Protein AF-A0A803PQP4-F1 (afdb_monomer_lite)

pLDDT: mean 77.27, std 22.25, range [32.59, 98.5]

Secondary structure (DSSP, 8-state):
---------------------------------------SSHHHHHHHHHHHHHHHHHHHHHHHHHHHHHHHHHHHHHHHHHHHHHHHHHHHHHHHHHHHHHHHHHHHHHHHHHHHHHHHHHHHHHHHHHHHHHHHHHHHHHHHHHHHHHHHHHHHHHHHHH----------------TT-GGGHHHHHHHHHHHHHHHHHHHHHHHHHHHHHHHHHHHHHHHHHHHHHHHHHHHHHHHHHHHHHHHHHHHH--S-HHHHHHHHHHHHHHHHHHTT--------------------------SSSHHHHHHHHHHHHHHHHHHHHHHHHHHHHHHHHHHT--

Sequence (342 aa):
MENSTKTLPEAQEDNDDHDHDSPTSTEISTNLLHAEPEYLHLPKLLAMEESLNLLQHERNEAVTRYSDSIKFIAELSSERDSLQNRIREVEAVTREKEADFAIRMDEEVSERKRLGKEIEVYRERIEDMEMKREQSNEILFKCFESLRSVNVSLERIINNVDGEKTDDKDVKFSKCIKESDFMCLELELNEELLAVTRLTLEAEEKVNEFKELRNKEKRELENSVVSLTEENRDTNSLLRAALLEKEAVEKRLKVNSEQKRVALLQIAERGLQRVGFGFMMGSGNVEQSLESFSGTKSDSSECEEEVVSLASTVERIMKNLRLEITKLRRSLEESRYTLSRM

InterPro domains:
  IPR040300 Uncharacterized protein At3g49055-like [PTHR34937] (48-341)

Structure (mmCIF, N/CA/C/O backbone):
data_AF-A0A803PQP4-F1
#
_entry.id   AF-A0A803PQP4-F1
#
loop_
_atom_site.group_PDB
_atom_site.id
_atom_site.type_symbol
_atom_site.label_atom_id
_atom_site.label_alt_id
_atom_site.label_comp_id
_atom_site.label_asym_id
_atom_site.label_entity_id
_atom_site.label_seq_id
_atom_site.pdbx_PDB_ins_code
_atom_site.Cartn_x
_atom_site.Cartn_y
_atom_site.Cartn_z
_atom_site.occupancy
_atom_site.B_iso_or_equiv
_atom_site.auth_seq_id
_atom_site.auth_comp_id
_atom_site.auth_asym_id
_atom_site.auth_atom_id
_atom_site.pdbx_PDB_model_num
ATOM 1 N N . MET A 1 1 ? 8.561 12.426 -78.274 1.00 39.91 1 MET A N 1
ATOM 2 C CA . MET A 1 1 ? 8.038 13.700 -78.805 1.00 39.91 1 MET A CA 1
ATOM 3 C C . MET A 1 1 ? 9.220 14.646 -78.937 1.00 39.91 1 MET A C 1
ATOM 5 O O . MET A 1 1 ? 9.957 14.750 -77.972 1.00 39.91 1 MET A O 1
ATOM 9 N N . GLU A 1 2 ? 9.385 15.206 -80.144 1.00 40.50 2 GLU A N 1
ATOM 10 C CA . GLU A 1 2 ? 10.211 16.372 -80.554 1.00 40.50 2 GLU A CA 1
ATOM 11 C C . GLU A 1 2 ? 11.737 16.290 -80.309 1.00 40.50 2 GLU A C 1
ATOM 13 O O . GLU A 1 2 ? 12.194 16.342 -79.177 1.00 40.50 2 GLU A O 1
ATOM 18 N N . ASN A 1 3 ? 12.595 15.962 -81.290 1.00 37.41 3 ASN A N 1
ATOM 19 C CA . ASN A 1 3 ? 13.042 16.653 -82.528 1.00 37.41 3 ASN A CA 1
ATOM 20 C C . ASN A 1 3 ? 13.701 18.037 -82.353 1.00 37.41 3 ASN A C 1
ATOM 22 O O . ASN A 1 3 ? 13.017 19.006 -82.042 1.00 37.41 3 ASN A O 1
ATOM 26 N N . SER A 1 4 ? 14.993 18.131 -82.722 1.00 44.25 4 SER A N 1
ATOM 27 C CA . SER A 1 4 ? 15.586 19.111 -83.675 1.00 44.25 4 SER A CA 1
ATOM 28 C C . SER A 1 4 ? 17.114 18.876 -83.788 1.00 44.25 4 SER A C 1
ATOM 30 O O . SER A 1 4 ? 17.826 19.092 -82.817 1.00 44.25 4 SER A O 1
ATOM 32 N N . THR A 1 5 ? 17.663 18.180 -84.797 1.00 46.41 5 THR A N 1
ATOM 33 C CA . THR A 1 5 ? 18.113 18.600 -86.158 1.00 46.41 5 THR A CA 1
ATOM 34 C C . THR A 1 5 ? 19.119 19.756 -86.262 1.00 46.41 5 THR A C 1
ATOM 36 O O . THR A 1 5 ? 18.722 20.910 -86.112 1.00 46.41 5 THR A O 1
ATOM 39 N N . LYS A 1 6 ? 20.360 19.444 -86.692 1.00 42.88 6 LYS A N 1
ATOM 40 C CA . LYS A 1 6 ? 21.111 20.069 -87.819 1.00 42.88 6 LYS A CA 1
ATOM 41 C C . LYS A 1 6 ? 22.531 19.463 -87.922 1.00 42.88 6 LYS A C 1
ATOM 43 O O . LYS A 1 6 ? 23.126 19.274 -86.873 1.00 42.88 6 LYS A O 1
ATOM 48 N N . THR A 1 7 ? 23.230 19.222 -89.035 1.00 36.78 7 THR A N 1
ATOM 49 C CA . THR A 1 7 ? 23.012 18.977 -90.480 1.00 36.78 7 THR A CA 1
ATOM 50 C C . THR A 1 7 ? 24.419 18.640 -91.039 1.00 36.78 7 THR A C 1
ATOM 52 O O . THR A 1 7 ? 25.392 19.259 -90.616 1.00 36.78 7 THR A O 1
ATOM 55 N N . LEU A 1 8 ? 24.511 17.646 -91.931 1.00 44.84 8 LEU A N 1
ATOM 56 C CA . LEU A 1 8 ? 25.683 17.173 -92.713 1.00 44.84 8 LEU A CA 1
ATOM 57 C C . LEU A 1 8 ? 25.894 18.052 -93.982 1.00 44.84 8 LEU A C 1
ATOM 59 O O . LEU A 1 8 ? 25.014 18.871 -94.255 1.00 44.84 8 LEU A O 1
ATOM 63 N N . PRO A 1 9 ? 27.013 17.960 -94.742 1.00 53.94 9 PRO A N 1
ATOM 64 C CA . PRO A 1 9 ? 27.166 16.932 -95.804 1.00 53.94 9 PRO A CA 1
ATOM 65 C C . PRO A 1 9 ? 28.611 16.383 -95.901 1.00 53.94 9 PRO A C 1
ATOM 67 O O . PRO A 1 9 ? 29.559 17.045 -95.494 1.00 53.94 9 PRO A O 1
ATOM 70 N N . GLU A 1 10 ? 28.881 15.109 -96.183 1.00 35.34 10 GLU A N 1
ATOM 71 C CA . GLU A 1 10 ? 28.575 14.226 -97.323 1.00 35.34 10 GLU A CA 1
ATOM 72 C C . GLU A 1 10 ? 29.410 14.538 -98.573 1.00 35.34 10 GLU A C 1
ATOM 74 O O . GLU A 1 10 ? 29.510 15.675 -99.028 1.00 35.34 10 GLU A O 1
ATOM 79 N N . ALA A 1 1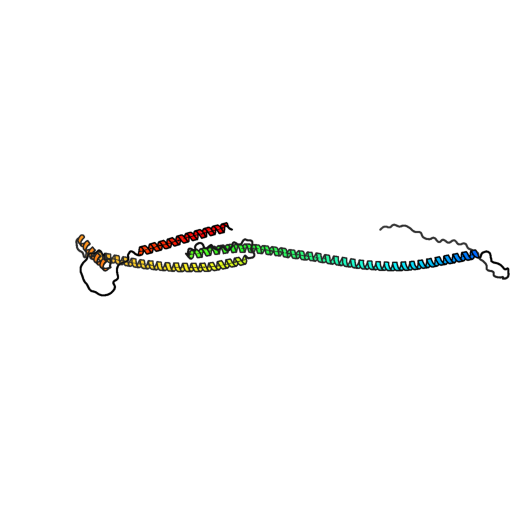1 ? 30.079 13.481 -99.032 1.00 39.97 11 ALA A N 1
ATOM 80 C CA . ALA A 1 11 ? 31.022 13.426 -100.130 1.00 39.97 11 ALA A CA 1
ATOM 81 C C . ALA A 1 11 ? 30.317 13.508 -101.490 1.00 39.97 11 ALA A C 1
ATOM 83 O O . ALA A 1 11 ? 29.191 13.040 -101.637 1.00 39.97 11 ALA A O 1
ATOM 84 N N . GLN A 1 12 ? 31.030 14.017 -102.494 1.00 37.28 12 GLN A N 1
ATOM 85 C CA . GLN A 1 12 ? 30.744 13.752 -103.901 1.00 37.28 12 GLN A CA 1
ATOM 86 C C . GLN A 1 12 ? 32.046 13.350 -104.595 1.00 37.28 12 GLN A C 1
ATOM 88 O O . GLN A 1 12 ? 32.952 14.163 -104.775 1.00 37.28 12 GLN A O 1
ATOM 93 N N . GLU A 1 13 ? 32.118 12.064 -104.930 1.00 37.50 13 GLU A N 1
ATOM 94 C CA . GLU A 1 13 ? 32.770 11.580 -106.140 1.00 37.50 13 GLU A CA 1
ATOM 95 C C . GLU A 1 13 ? 31.879 11.977 -107.322 1.00 37.50 13 GLU A C 1
ATOM 97 O O . GLU A 1 13 ? 30.669 11.774 -107.258 1.00 37.50 13 GLU A O 1
ATOM 102 N N . ASP A 1 14 ? 32.465 12.516 -108.385 1.00 39.50 14 ASP A N 1
ATOM 103 C CA . ASP A 1 14 ? 31.928 12.340 -109.730 1.00 39.50 14 ASP A CA 1
ATOM 104 C C . ASP A 1 14 ? 33.093 12.264 -110.717 1.00 39.50 14 ASP A C 1
ATOM 106 O O . ASP A 1 14 ? 34.031 13.066 -110.692 1.00 39.50 14 ASP A O 1
ATOM 110 N N . ASN A 1 15 ? 33.017 11.209 -111.520 1.00 35.00 15 ASN A N 1
ATOM 111 C CA . ASN A 1 15 ? 33.904 10.853 -112.610 1.00 35.00 15 ASN A CA 1
ATOM 112 C C . ASN A 1 15 ? 33.741 11.838 -113.771 1.00 35.00 15 ASN A C 1
ATOM 114 O O . ASN A 1 15 ? 32.624 12.264 -114.055 1.00 35.00 15 ASN A O 1
ATOM 118 N N . ASP A 1 16 ? 34.819 12.082 -114.512 1.00 41.44 16 ASP A N 1
ATOM 119 C CA . ASP A 1 16 ? 34.685 12.283 -115.952 1.00 41.44 16 ASP A CA 1
ATOM 120 C C . ASP A 1 16 ? 35.901 11.688 -116.674 1.00 41.44 16 ASP A C 1
ATOM 122 O O . ASP A 1 16 ? 37.058 12.025 -116.402 1.00 41.44 16 ASP A O 1
ATOM 126 N N . ASP A 1 17 ? 35.585 10.739 -117.550 1.00 38.41 17 ASP A N 1
ATOM 127 C CA . ASP A 1 17 ? 36.466 10.021 -118.461 1.00 38.41 17 ASP A CA 1
ATOM 128 C C . ASP A 1 17 ? 36.920 10.935 -119.607 1.00 38.41 17 ASP A C 1
ATOM 130 O O . ASP A 1 17 ? 36.103 11.600 -120.239 1.00 38.41 17 ASP A O 1
ATOM 134 N N . HIS A 1 18 ? 38.206 10.877 -119.965 1.00 44.41 18 HIS A N 1
ATOM 135 C CA . HIS A 1 18 ? 38.629 10.957 -121.368 1.00 44.41 18 HIS A CA 1
ATOM 136 C C . HIS A 1 18 ? 40.020 10.331 -121.559 1.00 44.41 18 HIS A C 1
ATOM 138 O O . HIS A 1 18 ? 41.061 10.961 -121.399 1.00 44.41 18 HIS A O 1
ATOM 144 N N . ASP A 1 19 ? 39.988 9.025 -121.809 1.00 36.84 19 ASP A N 1
ATOM 145 C CA . ASP A 1 19 ? 40.545 8.320 -122.966 1.00 36.84 19 ASP A CA 1
ATOM 146 C C . ASP A 1 19 ? 41.758 8.865 -123.758 1.00 36.84 19 ASP A C 1
ATOM 148 O O . ASP A 1 19 ? 41.788 9.991 -124.250 1.00 36.84 19 ASP A O 1
ATOM 152 N N . HIS A 1 20 ? 42.633 7.887 -124.042 1.00 37.81 20 HIS A N 1
ATOM 153 C CA . HIS A 1 20 ? 43.508 7.716 -125.212 1.00 37.81 20 HIS A CA 1
ATOM 154 C C . HIS A 1 20 ? 44.778 8.583 -125.328 1.00 37.81 20 HIS A C 1
ATOM 156 O O . HIS A 1 20 ? 44.773 9.694 -125.838 1.00 37.81 20 HIS A O 1
ATOM 162 N N . ASP A 1 21 ? 45.935 8.027 -124.945 1.00 35.41 21 ASP A N 1
ATOM 163 C CA . ASP A 1 21 ? 46.750 7.215 -125.871 1.00 35.41 21 ASP A CA 1
ATOM 164 C C . ASP A 1 21 ? 48.123 6.860 -125.263 1.00 35.41 21 ASP A C 1
ATOM 166 O O . ASP A 1 21 ? 48.953 7.710 -124.947 1.00 35.41 21 ASP A O 1
ATOM 170 N N . SER A 1 22 ? 48.387 5.559 -125.144 1.00 41.94 22 SER A N 1
ATOM 171 C CA . SER A 1 22 ? 49.736 4.985 -125.243 1.00 41.94 22 SER A CA 1
ATOM 172 C C . SER A 1 22 ? 49.814 4.335 -126.622 1.00 41.94 22 SER A C 1
ATOM 174 O O . SER A 1 22 ? 48.841 3.695 -127.024 1.00 41.94 22 SER A O 1
ATOM 176 N N . PRO A 1 23 ? 50.932 4.448 -127.355 1.00 46.94 23 PRO A N 1
ATOM 177 C CA . PRO A 1 23 ? 51.996 3.448 -127.207 1.00 46.94 23 PRO A CA 1
ATOM 178 C C . PRO A 1 23 ? 53.388 4.092 -127.475 1.00 46.94 23 PRO A C 1
ATOM 180 O O . PRO A 1 23 ? 53.491 5.261 -127.808 1.00 46.94 23 PRO A O 1
ATOM 183 N N . THR A 1 24 ? 54.561 3.481 -127.354 1.00 33.84 24 THR A N 1
ATOM 184 C CA . THR A 1 24 ? 54.979 2.087 -127.452 1.00 33.84 24 THR A CA 1
ATOM 185 C C . THR A 1 24 ? 56.419 2.039 -126.943 1.00 33.84 24 THR A C 1
ATOM 187 O O . THR A 1 24 ? 57.213 2.934 -127.234 1.00 33.84 24 THR A O 1
ATOM 190 N N . SER A 1 25 ? 56.779 0.965 -126.253 1.00 37.34 25 SER A N 1
ATOM 191 C CA . SER A 1 25 ? 58.168 0.568 -126.047 1.00 37.34 25 SER A CA 1
ATOM 192 C C . SER A 1 25 ? 58.847 0.267 -127.385 1.00 37.34 25 SER A C 1
ATOM 194 O O . SER A 1 25 ? 58.285 -0.432 -128.228 1.00 37.34 25 SER A O 1
ATOM 196 N N . THR A 1 26 ? 60.088 0.711 -127.568 1.00 37.81 26 THR A N 1
ATOM 197 C CA . THR A 1 26 ? 61.041 0.027 -128.451 1.00 37.81 26 THR A CA 1
ATOM 198 C C . THR A 1 26 ? 62.441 0.187 -127.872 1.00 37.81 26 THR A C 1
ATOM 200 O O . THR A 1 26 ? 62.924 1.294 -127.653 1.00 37.81 26 THR A O 1
ATOM 203 N N . GLU A 1 27 ? 63.040 -0.954 -127.551 1.00 39.19 27 GLU A N 1
ATOM 204 C CA . GLU A 1 27 ? 64.418 -1.105 -127.105 1.00 39.19 27 GLU A CA 1
ATOM 205 C C . GLU A 1 27 ? 65.424 -0.855 -128.245 1.00 39.19 27 GLU A C 1
ATOM 207 O O . GLU A 1 27 ? 65.071 -0.828 -129.423 1.00 39.19 27 GLU A O 1
ATOM 212 N N . ILE A 1 28 ? 66.703 -0.855 -127.844 1.00 36.31 28 ILE A N 1
ATOM 213 C CA . ILE A 1 28 ? 67.933 -1.014 -128.639 1.00 36.31 28 ILE A CA 1
ATOM 214 C C . ILE A 1 28 ? 68.509 0.310 -129.182 1.00 36.31 28 ILE A C 1
ATOM 216 O O . ILE A 1 28 ? 68.125 0.801 -130.233 1.00 36.31 28 ILE A O 1
ATOM 220 N N . SER A 1 29 ? 69.561 0.847 -128.556 1.00 35.06 29 SER A N 1
ATOM 221 C CA . SER A 1 29 ? 70.926 0.355 -128.792 1.00 35.06 29 SER A CA 1
ATOM 222 C C . SER A 1 29 ? 71.975 1.140 -127.999 1.00 35.06 29 SER A C 1
ATOM 224 O O . SER A 1 29 ? 71.872 2.339 -127.766 1.00 35.06 29 SER A O 1
ATOM 226 N N . THR A 1 30 ? 72.997 0.401 -127.599 1.00 42.41 30 THR A N 1
ATOM 227 C CA . THR A 1 30 ? 74.178 0.763 -126.814 1.00 42.41 30 THR A CA 1
ATOM 228 C C . THR A 1 30 ? 75.206 1.616 -127.569 1.00 42.41 30 THR A C 1
ATOM 230 O O . THR A 1 30 ? 75.308 1.483 -128.788 1.00 42.41 30 THR A O 1
ATOM 233 N N . ASN A 1 31 ? 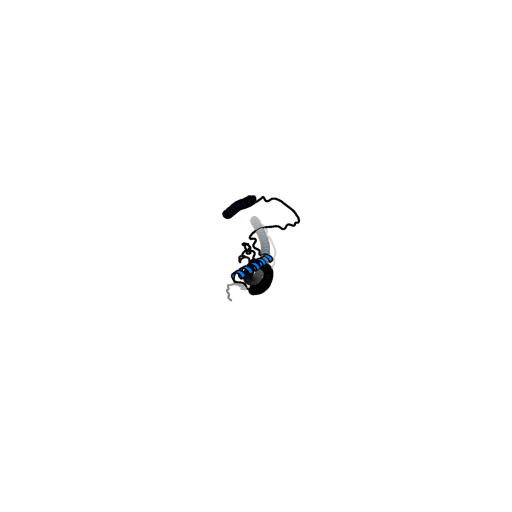76.080 2.277 -126.783 1.00 39.12 31 ASN A N 1
ATOM 234 C CA . ASN A 1 31 ? 77.451 2.764 -127.080 1.00 39.12 31 ASN A CA 1
ATOM 235 C C . ASN A 1 31 ? 77.548 4.237 -127.556 1.00 39.12 31 ASN A C 1
ATOM 237 O O . ASN A 1 31 ? 76.837 4.620 -128.469 1.00 39.12 31 ASN A O 1
ATOM 241 N N . LEU A 1 32 ? 78.429 5.130 -127.069 1.00 42.03 32 LEU A N 1
ATOM 242 C CA . LEU A 1 32 ? 79.599 5.040 -126.180 1.00 42.03 32 LEU A CA 1
ATOM 243 C C . LEU A 1 32 ? 80.224 6.464 -126.005 1.00 42.03 32 LEU A C 1
ATOM 245 O O . LEU A 1 32 ? 80.334 7.187 -126.987 1.00 42.03 32 LEU A O 1
ATOM 249 N N . LEU A 1 33 ? 80.690 6.784 -124.782 1.00 43.09 33 LEU A N 1
ATOM 250 C CA . LEU A 1 33 ? 81.772 7.721 -124.356 1.00 43.09 33 LEU A CA 1
ATOM 251 C C . LEU A 1 33 ? 81.690 9.266 -124.508 1.00 43.09 33 LEU A C 1
ATOM 253 O O . LEU A 1 33 ? 81.802 9.805 -125.602 1.00 43.09 33 LEU A O 1
ATOM 257 N N . HIS A 1 34 ? 81.723 9.954 -123.349 1.00 44.03 34 HIS A N 1
ATOM 258 C CA . HIS A 1 34 ? 82.760 10.925 -122.892 1.00 44.03 34 HIS A CA 1
ATOM 259 C C . HIS A 1 34 ? 82.392 11.410 -121.455 1.00 44.03 34 HIS A C 1
ATOM 261 O O . HIS A 1 34 ? 81.344 12.017 -121.285 1.00 44.03 34 HIS A O 1
ATOM 267 N N . ALA A 1 35 ? 83.019 10.955 -120.354 1.00 41.62 35 ALA A N 1
ATOM 268 C CA . ALA A 1 35 ? 84.250 11.466 -119.699 1.00 41.62 35 ALA A CA 1
ATOM 269 C C . ALA A 1 35 ? 84.243 13.004 -119.471 1.00 41.62 35 ALA A C 1
ATOM 271 O O . ALA A 1 35 ? 84.530 13.734 -120.411 1.00 41.62 35 ALA A O 1
ATOM 272 N N . GLU A 1 36 ? 83.718 13.512 -118.338 1.00 46.03 36 GLU A N 1
ATOM 273 C CA . GLU A 1 36 ? 84.398 13.923 -117.062 1.00 46.03 36 GLU A CA 1
ATOM 274 C C . GLU A 1 36 ? 84.635 15.463 -116.980 1.00 46.03 36 GLU A C 1
ATOM 276 O O . GLU A 1 36 ? 84.737 16.083 -118.038 1.00 46.03 36 GLU A O 1
ATOM 281 N N . PRO A 1 37 ? 84.804 16.118 -115.800 1.00 54.38 37 PRO A N 1
ATOM 282 C CA . PRO A 1 37 ? 84.578 15.665 -114.423 1.00 54.38 37 PRO A CA 1
ATOM 283 C C . PRO A 1 37 ? 83.764 16.636 -113.521 1.00 54.38 37 PRO A C 1
ATOM 285 O O . PRO A 1 37 ? 83.459 17.782 -113.852 1.00 54.38 37 PRO A O 1
ATOM 288 N N . GLU A 1 38 ? 83.452 16.105 -112.337 1.00 54.06 38 GLU A N 1
ATOM 289 C CA . GLU A 1 38 ? 83.075 16.738 -111.066 1.00 54.06 38 GLU A CA 1
ATOM 290 C C . GLU A 1 38 ? 84.010 17.912 -110.662 1.00 54.06 38 GLU A C 1
ATOM 292 O O . GLU A 1 38 ? 84.980 18.180 -111.352 1.00 54.06 38 GLU A O 1
ATOM 297 N N . TYR A 1 39 ? 83.735 18.598 -109.535 1.00 49.22 39 TYR A N 1
ATOM 298 C CA . TYR A 1 39 ? 84.598 19.567 -108.795 1.00 49.22 39 TYR A CA 1
ATOM 299 C C . TYR A 1 39 ? 84.088 21.010 -108.542 1.00 49.22 39 TYR A C 1
ATOM 301 O O . TYR A 1 39 ? 84.854 21.818 -108.023 1.00 49.22 39 TYR A O 1
ATOM 309 N N . LEU A 1 40 ? 82.802 21.358 -108.740 1.00 51.44 40 LEU A N 1
ATOM 310 C CA . LEU A 1 40 ? 82.278 22.679 -108.287 1.00 51.44 40 LEU A CA 1
ATOM 311 C C . LEU A 1 40 ? 81.101 22.687 -107.285 1.00 51.44 40 LEU A C 1
ATOM 313 O O . LEU A 1 40 ? 80.720 23.760 -106.822 1.00 51.44 40 LEU A O 1
ATOM 317 N N . HIS A 1 41 ? 80.559 21.536 -106.868 1.00 56.41 41 HIS A N 1
ATOM 318 C CA . HIS A 1 41 ? 79.405 21.481 -105.942 1.00 56.41 41 HIS A CA 1
ATOM 319 C C . HIS A 1 41 ? 79.642 20.755 -104.605 1.00 56.41 41 HIS A C 1
ATOM 321 O O . HIS A 1 41 ? 78.740 20.720 -103.767 1.00 56.41 41 HIS A O 1
ATOM 327 N N . LEU A 1 42 ? 80.852 20.242 -104.361 1.00 63.19 42 LEU A N 1
ATOM 328 C CA . LEU A 1 42 ? 81.177 19.397 -103.203 1.00 63.19 42 LEU A CA 1
ATOM 329 C C . LEU A 1 42 ? 80.851 20.030 -101.826 1.00 63.19 42 LEU A C 1
ATOM 331 O O . LEU A 1 42 ? 80.255 19.343 -101.000 1.00 63.19 42 LEU A O 1
ATOM 335 N N . PRO A 1 43 ? 81.109 21.333 -101.568 1.00 70.94 43 PRO A N 1
ATOM 336 C CA . PRO A 1 43 ? 80.766 21.949 -100.279 1.00 70.94 43 PRO A CA 1
ATOM 337 C C . PRO A 1 43 ? 79.253 22.074 -100.035 1.00 70.94 43 PRO A C 1
ATOM 339 O O . PRO A 1 43 ? 78.792 21.971 -98.903 1.00 70.94 43 PRO A O 1
ATOM 342 N N . LYS A 1 44 ? 78.464 22.286 -101.098 1.00 74.25 44 LYS A N 1
ATOM 343 C CA . LYS A 1 44 ? 77.001 22.438 -101.012 1.00 74.25 44 LYS A CA 1
ATOM 344 C C . LYS A 1 44 ? 76.308 21.091 -100.797 1.00 74.25 44 LYS A C 1
ATOM 346 O O . LYS A 1 44 ? 75.284 21.033 -100.128 1.00 74.25 44 LYS A O 1
ATOM 351 N N . LEU A 1 45 ? 76.887 20.028 -101.353 1.00 76.88 45 LEU A N 1
ATOM 352 C CA . LEU A 1 45 ? 76.414 18.656 -101.199 1.00 76.88 45 LEU A CA 1
ATOM 353 C C . LEU A 1 45 ? 76.695 18.134 -99.779 1.00 76.88 45 LEU A C 1
ATOM 355 O O . LEU A 1 45 ? 75.784 17.601 -99.157 1.00 76.88 45 LEU A O 1
ATOM 359 N N . LEU A 1 46 ? 77.883 18.417 -99.226 1.00 79.25 46 LEU A N 1
ATOM 360 C CA . LEU A 1 46 ? 78.220 18.115 -97.825 1.00 79.25 46 LEU A CA 1
ATOM 361 C C . LEU A 1 46 ? 77.339 18.882 -96.823 1.00 79.25 46 LEU A C 1
ATOM 363 O O . LEU A 1 46 ? 76.833 18.289 -95.878 1.00 79.25 46 LEU A O 1
ATOM 367 N N . ALA A 1 47 ? 77.084 20.177 -97.048 1.00 81.25 47 ALA A N 1
ATOM 368 C CA . ALA A 1 47 ? 76.186 20.961 -96.189 1.00 81.25 47 ALA A CA 1
ATOM 369 C C . ALA A 1 47 ? 74.726 20.464 -96.243 1.00 81.25 47 ALA A C 1
ATOM 371 O O . ALA A 1 47 ? 74.010 20.485 -95.242 1.00 81.25 47 ALA A O 1
ATOM 372 N N . MET A 1 48 ? 74.276 20.000 -97.413 1.00 84.50 48 MET A N 1
ATOM 373 C CA . MET A 1 48 ? 72.958 19.385 -97.576 1.00 84.50 48 MET A CA 1
ATOM 374 C C . MET A 1 48 ? 72.880 18.031 -96.856 1.00 84.50 48 MET A C 1
ATOM 376 O O . MET A 1 48 ? 71.898 17.774 -96.162 1.00 84.50 48 MET A O 1
ATOM 380 N N . GLU A 1 49 ? 73.912 17.195 -96.968 1.00 85.56 49 GLU A N 1
ATOM 381 C CA . GLU A 1 49 ? 74.020 15.914 -96.260 1.00 85.56 49 GLU A CA 1
ATOM 382 C C . GLU A 1 49 ? 74.014 16.099 -94.735 1.00 85.56 49 GLU A C 1
ATOM 384 O O . GLU A 1 49 ? 73.277 15.413 -94.028 1.00 85.56 49 GLU A O 1
ATOM 389 N N . GLU A 1 50 ? 74.750 17.085 -94.221 1.00 86.19 50 GLU A N 1
ATOM 390 C CA . GLU A 1 50 ? 74.750 17.437 -92.799 1.00 86.19 50 GLU A CA 1
ATOM 391 C C . GLU A 1 50 ? 73.361 17.906 -92.323 1.00 86.19 50 GLU A C 1
ATOM 393 O O . GLU A 1 50 ? 72.881 17.455 -91.281 1.00 86.19 50 GLU A O 1
ATOM 398 N N . SER A 1 51 ? 72.657 18.724 -93.118 1.00 88.75 51 SER A N 1
ATOM 399 C CA . SER A 1 51 ? 71.284 19.154 -92.802 1.00 88.75 51 SER A CA 1
ATOM 400 C C . SER A 1 51 ? 70.268 18.004 -92.816 1.00 88.75 51 SER A C 1
ATOM 402 O O . SER A 1 51 ? 69.361 17.969 -91.984 1.00 88.75 51 SER A O 1
ATOM 404 N N . LEU A 1 52 ? 70.436 17.031 -93.720 1.00 89.06 52 LEU A N 1
ATOM 405 C CA . LEU A 1 52 ? 69.593 15.838 -93.794 1.00 89.06 52 LEU A CA 1
ATOM 406 C C . LEU A 1 52 ? 69.828 14.948 -92.572 1.00 89.06 52 LEU A C 1
ATOM 408 O O . LEU A 1 52 ? 68.866 14.506 -91.943 1.00 89.06 52 LEU A O 1
ATOM 412 N N . ASN A 1 53 ? 71.089 14.746 -92.187 1.00 91.44 53 ASN A N 1
ATOM 413 C CA . ASN A 1 53 ? 71.451 13.995 -90.988 1.00 91.44 53 ASN A CA 1
ATOM 414 C C . ASN A 1 53 ? 70.886 14.643 -89.712 1.00 91.44 53 ASN A C 1
ATOM 416 O O . ASN A 1 53 ? 70.354 13.929 -88.858 1.00 91.44 53 ASN A O 1
ATOM 420 N N . LEU A 1 54 ? 70.928 15.977 -89.602 1.00 93.25 54 LEU A N 1
ATOM 421 C CA . LEU A 1 54 ? 70.323 16.711 -88.487 1.00 93.25 54 LEU A CA 1
ATOM 422 C C . LEU A 1 54 ? 68.798 16.534 -88.449 1.00 93.25 54 LEU A C 1
ATOM 424 O O . LEU A 1 54 ? 68.256 16.142 -87.418 1.00 93.25 54 LEU A O 1
ATOM 428 N N . LEU A 1 55 ? 68.110 16.723 -89.579 1.00 92.31 55 LEU A N 1
ATOM 429 C CA . LEU A 1 55 ? 66.660 16.507 -89.679 1.00 92.31 55 LEU A CA 1
ATOM 430 C C . LEU A 1 55 ? 66.263 15.061 -89.355 1.00 92.31 55 LEU A C 1
ATOM 432 O O . LEU A 1 55 ? 65.242 14.813 -88.715 1.00 92.31 55 LEU A O 1
ATOM 436 N N . GLN A 1 56 ? 67.066 14.084 -89.777 1.00 92.75 56 GLN A N 1
ATOM 437 C CA . GLN A 1 56 ? 66.838 12.678 -89.461 1.00 92.75 56 GLN A CA 1
ATOM 438 C C . GLN A 1 56 ? 67.020 12.400 -87.966 1.00 92.75 56 GLN A C 1
ATOM 440 O O . GLN A 1 56 ? 66.241 11.629 -87.399 1.00 92.75 56 GLN A O 1
ATOM 445 N N . HIS A 1 57 ? 68.009 13.030 -87.329 1.00 93.88 57 HIS A N 1
ATOM 446 C CA . HIS A 1 57 ? 68.205 12.957 -85.886 1.00 93.88 57 HIS A CA 1
ATOM 447 C C . HIS A 1 57 ? 67.016 13.560 -85.128 1.00 93.88 57 HIS A C 1
ATOM 449 O O . HIS A 1 57 ? 66.409 12.860 -84.318 1.00 93.88 57 HIS A O 1
ATOM 455 N N . GLU A 1 58 ? 66.610 14.789 -85.461 1.00 94.44 58 GLU A N 1
ATOM 456 C CA . GLU A 1 58 ? 65.451 15.463 -84.858 1.00 94.44 58 GLU A CA 1
ATOM 457 C C . GLU A 1 58 ? 64.158 14.660 -85.052 1.00 94.44 58 GLU A C 1
ATOM 459 O O . GLU A 1 58 ? 63.375 14.492 -84.117 1.00 94.44 58 GLU A O 1
ATOM 464 N N . ARG A 1 59 ? 63.949 14.082 -86.243 1.00 94.81 59 ARG A N 1
ATOM 465 C CA . ARG A 1 59 ? 62.806 13.202 -86.521 1.00 94.81 59 ARG A CA 1
ATOM 466 C C . ARG A 1 59 ? 62.834 11.952 -85.650 1.00 94.81 59 ARG A C 1
ATOM 468 O O . ARG A 1 59 ? 61.798 11.568 -85.114 1.00 94.81 59 ARG A O 1
ATOM 475 N N . ASN A 1 60 ? 63.982 11.291 -85.517 1.00 95.06 60 ASN A N 1
ATOM 476 C CA . ASN A 1 60 ? 64.103 10.092 -84.686 1.00 95.06 60 ASN A CA 1
ATOM 477 C C . ASN A 1 60 ? 63.881 10.409 -83.201 1.00 95.06 60 ASN A C 1
ATOM 479 O O . ASN A 1 60 ? 63.216 9.646 -82.495 1.00 95.06 60 ASN A O 1
ATOM 483 N N . GLU A 1 61 ? 64.386 11.549 -82.733 1.00 95.88 61 GLU A N 1
ATOM 484 C CA . GLU A 1 61 ? 64.166 12.022 -81.370 1.00 95.88 61 GLU A CA 1
ATOM 485 C C . GLU A 1 61 ? 62.684 12.346 -81.129 1.00 95.88 61 GLU A C 1
ATOM 487 O O . GLU A 1 61 ? 62.103 11.891 -80.143 1.00 95.88 61 GLU A O 1
ATOM 492 N N . ALA A 1 62 ? 62.033 13.048 -82.062 1.00 95.00 62 ALA A N 1
ATOM 493 C CA . ALA A 1 62 ? 60.604 13.344 -82.000 1.00 95.00 62 ALA A CA 1
ATOM 494 C C . ALA A 1 62 ? 59.748 12.067 -81.985 1.00 95.00 62 ALA A C 1
ATOM 496 O O . ALA A 1 62 ? 58.822 11.963 -81.183 1.00 95.00 62 ALA A O 1
ATOM 497 N N . VAL A 1 63 ? 60.085 11.069 -82.811 1.00 95.88 63 VAL A N 1
ATOM 498 C CA . VAL A 1 63 ? 59.421 9.753 -82.813 1.00 95.88 63 VAL A CA 1
ATOM 499 C C . VAL A 1 63 ? 59.592 9.044 -81.470 1.00 95.88 63 VAL A C 1
ATOM 501 O O . VAL A 1 63 ? 58.632 8.471 -80.957 1.00 95.88 63 VAL A O 1
ATOM 504 N N . THR A 1 64 ? 60.782 9.116 -80.869 1.00 96.31 64 THR A N 1
ATOM 505 C CA . THR A 1 64 ? 61.045 8.522 -79.549 1.00 96.31 64 THR A CA 1
ATOM 506 C C . THR A 1 64 ? 60.190 9.193 -78.473 1.00 96.31 64 THR A C 1
ATOM 508 O O . THR A 1 64 ? 59.439 8.512 -77.776 1.00 96.31 64 THR A O 1
ATOM 511 N N . ARG A 1 65 ? 60.189 10.534 -78.412 1.00 96.38 65 ARG A N 1
ATOM 512 C CA . ARG A 1 65 ? 59.351 11.305 -77.473 1.00 96.38 65 ARG A CA 1
ATOM 513 C C . ARG A 1 65 ? 57.855 11.033 -77.671 1.00 96.38 65 ARG A C 1
ATOM 515 O O . ARG A 1 65 ? 57.104 10.950 -76.698 1.00 96.38 65 ARG A O 1
ATOM 522 N N . TYR A 1 66 ? 57.414 10.886 -78.921 1.00 96.19 66 TYR A N 1
ATOM 523 C CA . TYR A 1 66 ? 56.028 10.550 -79.251 1.00 96.19 66 TYR A CA 1
ATOM 524 C C . TYR A 1 66 ? 55.653 9.142 -78.769 1.00 96.19 66 TYR A C 1
ATOM 526 O O . TYR A 1 66 ? 54.613 8.967 -78.137 1.00 96.19 66 TYR A O 1
ATOM 534 N N . SER A 1 67 ? 56.524 8.152 -78.987 1.00 96.56 67 SER A N 1
ATOM 535 C CA . SER A 1 67 ? 56.357 6.789 -78.467 1.00 96.56 67 SER A CA 1
ATOM 536 C C . SER A 1 67 ? 56.253 6.769 -76.937 1.00 96.56 67 SER A C 1
ATOM 538 O O . SER A 1 67 ? 55.372 6.106 -76.389 1.00 96.56 67 SER A O 1
ATOM 540 N N . ASP A 1 68 ? 57.109 7.513 -76.234 1.00 96.94 68 ASP A N 1
ATOM 541 C CA . ASP A 1 68 ? 57.064 7.592 -74.769 1.00 96.94 68 ASP A CA 1
ATOM 542 C C . ASP A 1 68 ? 55.787 8.282 -74.271 1.00 96.94 68 ASP A C 1
ATOM 544 O O . ASP A 1 68 ? 55.167 7.827 -73.309 1.00 96.94 68 ASP A O 1
ATOM 548 N N . SER A 1 69 ? 55.319 9.311 -74.984 1.00 97.19 69 SER A N 1
ATOM 549 C CA . SER A 1 69 ? 54.039 9.968 -74.691 1.00 97.19 69 SER A CA 1
ATOM 550 C C . SER A 1 69 ? 52.849 9.018 -74.864 1.00 97.19 69 SER A C 1
ATOM 552 O O . SER A 1 69 ? 51.939 9.029 -74.039 1.00 97.19 69 SER A O 1
ATOM 554 N N . ILE A 1 70 ? 52.853 8.161 -75.894 1.00 97.12 70 ILE A N 1
ATOM 555 C CA . ILE A 1 70 ? 51.809 7.137 -76.081 1.00 97.12 70 ILE A CA 1
ATOM 556 C C . ILE A 1 70 ? 51.787 6.163 -74.902 1.00 97.12 70 ILE A C 1
ATOM 558 O O . ILE A 1 70 ? 50.710 5.869 -74.382 1.00 97.12 70 ILE A O 1
ATOM 562 N N . LYS A 1 71 ? 52.956 5.674 -74.466 1.00 97.06 71 LYS A N 1
ATOM 563 C CA . LYS A 1 71 ? 53.049 4.769 -73.309 1.00 97.06 71 LYS A CA 1
ATOM 564 C C . LYS A 1 71 ? 52.493 5.428 -72.050 1.00 97.06 71 LYS A C 1
ATOM 566 O O . LYS A 1 71 ? 51.651 4.837 -71.383 1.00 97.06 71 LYS A O 1
ATOM 571 N N . PHE A 1 72 ? 52.876 6.677 -71.795 1.00 97.62 72 PHE A N 1
ATOM 572 C CA . PHE A 1 72 ? 52.376 7.439 -70.654 1.00 97.62 72 PHE A CA 1
ATOM 573 C C . PHE A 1 72 ? 50.852 7.649 -70.704 1.00 97.62 72 PHE A C 1
ATOM 575 O O . PHE A 1 72 ? 50.165 7.480 -69.700 1.00 97.62 72 PHE A O 1
ATOM 582 N N . ILE A 1 73 ? 50.284 7.951 -71.878 1.00 97.38 73 ILE A N 1
ATOM 583 C CA . ILE A 1 73 ? 48.826 8.067 -72.057 1.00 97.38 73 ILE A CA 1
ATOM 584 C C . ILE A 1 73 ? 48.123 6.726 -71.806 1.00 97.38 73 ILE A C 1
ATOM 586 O O . ILE A 1 73 ? 47.035 6.708 -71.221 1.00 97.38 73 ILE A O 1
ATOM 590 N N . ALA A 1 74 ? 48.715 5.611 -72.241 1.00 97.38 74 ALA A N 1
ATOM 591 C CA . ALA A 1 74 ? 48.168 4.277 -72.007 1.00 97.38 74 ALA A CA 1
ATOM 592 C C . ALA A 1 74 ? 48.162 3.929 -70.509 1.00 97.38 74 ALA A C 1
ATOM 594 O O . ALA A 1 74 ? 47.137 3.481 -69.994 1.00 97.38 74 ALA A O 1
ATOM 595 N N . GLU A 1 75 ? 49.256 4.213 -69.799 1.00 97.62 75 GLU A N 1
ATOM 596 C CA . GLU A 1 75 ? 49.362 4.047 -68.345 1.00 97.62 75 GLU A CA 1
ATOM 597 C C . GLU A 1 75 ? 48.325 4.905 -67.607 1.00 97.62 75 GLU A C 1
ATOM 599 O O . GLU A 1 75 ? 47.508 4.362 -66.861 1.00 97.62 75 GLU A O 1
ATOM 604 N N . LEU A 1 76 ? 48.258 6.211 -67.897 1.00 97.62 76 LEU A N 1
ATOM 605 C CA . LEU A 1 76 ? 47.255 7.115 -67.318 1.00 97.62 76 LEU A CA 1
ATOM 606 C C . LEU A 1 76 ? 45.818 6.667 -67.603 1.00 97.62 76 LEU A C 1
ATOM 608 O O . LEU A 1 76 ? 44.929 6.835 -66.769 1.00 97.62 76 LEU A O 1
ATOM 612 N N . SER A 1 77 ? 45.558 6.108 -68.786 1.00 97.69 77 SER A N 1
ATOM 613 C CA . SER A 1 77 ? 44.228 5.600 -69.128 1.00 97.69 77 SER A CA 1
ATOM 614 C C . SER A 1 77 ? 43.890 4.346 -68.327 1.00 97.69 77 SER A C 1
ATOM 616 O O . SER A 1 77 ? 42.785 4.257 -67.803 1.00 97.69 77 SER A O 1
ATOM 618 N N . SER A 1 78 ? 44.852 3.441 -68.132 1.00 97.50 78 SER A N 1
ATOM 619 C CA . SER A 1 78 ? 44.661 2.268 -67.274 1.00 97.50 78 SER A CA 1
ATOM 620 C C . SER A 1 78 ? 44.427 2.643 -65.803 1.00 97.50 78 SER A C 1
ATOM 622 O O . SER A 1 78 ? 43.567 2.056 -65.144 1.00 97.50 78 SER A O 1
ATOM 624 N N . GLU A 1 79 ? 45.126 3.664 -65.296 1.00 98.00 79 GLU A N 1
ATOM 625 C CA . GLU A 1 79 ? 44.938 4.172 -63.936 1.00 98.00 79 GLU A CA 1
ATOM 626 C C . GLU A 1 79 ? 43.568 4.840 -63.777 1.00 98.00 79 GLU A C 1
ATOM 628 O O . GLU A 1 79 ? 42.843 4.552 -62.826 1.00 98.00 79 GLU A O 1
ATOM 633 N N . ARG A 1 80 ? 43.164 5.670 -64.744 1.00 97.94 80 ARG A N 1
ATOM 634 C CA . ARG A 1 80 ? 41.829 6.280 -64.792 1.00 97.94 80 ARG A CA 1
ATOM 635 C C . ARG A 1 80 ? 40.725 5.223 -64.775 1.00 97.94 80 ARG A C 1
ATOM 637 O O . ARG A 1 80 ? 39.786 5.357 -63.994 1.00 97.94 80 ARG A O 1
ATOM 644 N N . ASP A 1 81 ? 40.843 4.177 -65.590 1.00 98.25 81 ASP A N 1
ATOM 645 C CA . ASP A 1 81 ? 39.853 3.099 -65.657 1.00 98.25 81 ASP A CA 1
ATOM 646 C C . ASP A 1 81 ? 39.794 2.317 -64.335 1.00 98.25 81 ASP A C 1
ATOM 648 O O . ASP A 1 81 ? 38.710 1.997 -63.840 1.00 98.25 81 ASP A O 1
ATOM 652 N N . SER A 1 82 ? 40.952 2.073 -63.712 1.00 98.31 82 SER A N 1
ATOM 653 C CA . SER A 1 82 ? 41.056 1.472 -62.376 1.00 98.31 82 SER A CA 1
ATOM 654 C C . SER A 1 82 ? 40.361 2.325 -61.308 1.00 98.31 82 SER A C 1
ATOM 656 O O . SER A 1 82 ? 39.521 1.824 -60.554 1.00 98.31 82 SER A O 1
ATOM 658 N N . LEU A 1 83 ? 40.624 3.636 -61.287 1.00 98.31 83 LEU A N 1
ATOM 659 C CA . LEU A 1 83 ? 39.973 4.576 -60.374 1.00 98.31 83 LEU A CA 1
ATOM 660 C C . LEU A 1 83 ? 38.464 4.652 -60.621 1.00 98.31 83 LEU A C 1
ATOM 662 O O . LEU A 1 83 ? 37.687 4.637 -59.669 1.00 98.31 83 LEU A O 1
ATOM 666 N N . GLN A 1 84 ? 38.025 4.663 -61.879 1.00 98.25 84 GLN A N 1
ATOM 667 C CA . GLN A 1 84 ? 36.605 4.684 -62.226 1.00 98.25 84 GLN A CA 1
ATOM 668 C C . GLN A 1 84 ? 35.889 3.394 -61.799 1.00 98.25 84 GLN A C 1
ATOM 670 O O . GLN A 1 84 ? 34.738 3.437 -61.363 1.00 98.25 84 GLN A O 1
ATOM 675 N N . ASN A 1 85 ? 36.556 2.241 -61.878 1.00 97.94 85 ASN A N 1
ATOM 676 C CA . ASN A 1 85 ? 36.039 0.989 -61.322 1.00 97.94 85 ASN A CA 1
ATOM 677 C C . ASN A 1 85 ? 35.927 1.059 -59.799 1.00 97.94 85 ASN A C 1
ATOM 679 O O . ASN A 1 85 ? 34.892 0.684 -59.247 1.00 97.94 85 ASN A O 1
ATOM 683 N N . ARG A 1 86 ? 36.947 1.599 -59.125 1.00 98.19 86 ARG A N 1
ATOM 684 C CA . ARG A 1 86 ? 36.942 1.744 -57.668 1.00 98.19 86 ARG A CA 1
ATOM 685 C C . ARG A 1 86 ? 35.852 2.697 -57.181 1.00 98.19 86 ARG A C 1
ATOM 687 O O . ARG A 1 86 ? 35.204 2.402 -56.182 1.00 98.19 86 ARG A O 1
ATOM 694 N N . ILE A 1 87 ? 35.614 3.799 -57.892 1.00 98.12 87 ILE A N 1
ATOM 695 C CA . ILE A 1 87 ? 34.511 4.727 -57.606 1.00 98.12 87 ILE A CA 1
ATOM 696 C C . ILE A 1 87 ? 33.171 3.994 -57.710 1.00 98.12 87 ILE A C 1
ATOM 698 O O . ILE A 1 87 ? 32.391 4.039 -56.764 1.00 98.12 87 ILE A O 1
ATOM 702 N N . ARG A 1 88 ? 32.938 3.244 -58.796 1.00 98.12 88 ARG A N 1
ATOM 703 C CA . ARG A 1 88 ? 31.697 2.469 -58.979 1.00 98.12 88 ARG A CA 1
ATOM 704 C C . ARG A 1 88 ? 31.469 1.436 -57.875 1.00 98.12 88 ARG A C 1
ATOM 706 O O . ARG A 1 88 ? 30.339 1.258 -57.430 1.00 98.12 88 ARG A O 1
ATOM 713 N N . GLU A 1 89 ? 32.527 0.756 -57.436 1.00 98.06 89 GLU A N 1
ATOM 714 C CA . GLU A 1 89 ? 32.465 -0.200 -56.326 1.00 98.06 89 GLU A CA 1
ATOM 715 C C . GLU A 1 89 ? 32.087 0.498 -55.013 1.00 98.06 89 GLU A C 1
ATOM 717 O O . GLU A 1 89 ? 31.176 0.054 -54.316 1.00 98.06 89 GLU A O 1
ATOM 722 N N . VAL A 1 90 ? 32.734 1.626 -54.700 1.00 98.06 90 VAL A N 1
ATOM 723 C CA . VAL A 1 90 ? 32.421 2.415 -53.501 1.00 98.06 90 VAL A CA 1
ATOM 724 C C . VAL A 1 90 ? 30.983 2.928 -53.548 1.00 98.06 90 VAL A C 1
ATOM 726 O O . VAL A 1 90 ? 30.268 2.751 -52.571 1.00 98.06 90 VAL A O 1
ATOM 729 N N . GLU A 1 91 ? 30.529 3.479 -54.675 1.00 98.12 91 GLU A N 1
ATOM 730 C CA . GLU A 1 91 ? 29.148 3.946 -54.864 1.00 98.12 91 GLU A CA 1
ATOM 731 C C . GLU A 1 91 ? 28.109 2.827 -54.705 1.00 98.12 91 GLU A C 1
ATOM 733 O O . GLU A 1 91 ? 26.999 3.062 -54.224 1.00 98.12 91 GLU A O 1
ATOM 738 N N . ALA A 1 92 ? 28.434 1.604 -55.136 1.00 97.94 92 ALA A N 1
ATOM 739 C CA . ALA A 1 92 ? 27.564 0.449 -54.943 1.00 97.94 92 ALA A CA 1
ATOM 740 C C . ALA A 1 92 ? 27.453 0.083 -53.459 1.00 97.94 92 ALA A C 1
ATOM 742 O O . ALA A 1 92 ? 26.341 -0.049 -52.950 1.00 97.94 92 ALA A O 1
ATOM 743 N N . VAL A 1 93 ? 28.589 0.007 -52.758 1.00 98.12 93 VAL A N 1
ATOM 744 C CA . VAL A 1 93 ? 28.635 -0.296 -51.320 1.00 98.12 93 VAL A CA 1
ATOM 745 C C . VAL A 1 93 ? 27.973 0.805 -50.489 1.00 98.12 93 VAL A C 1
ATOM 747 O O . VAL A 1 93 ? 27.305 0.507 -49.500 1.00 98.12 93 VAL A O 1
ATOM 750 N N . THR A 1 94 ? 28.134 2.082 -50.850 1.00 97.69 94 THR A N 1
ATOM 751 C CA . THR A 1 94 ? 27.467 3.179 -50.134 1.00 97.69 94 THR A CA 1
ATOM 752 C C . THR A 1 94 ? 25.959 3.117 -50.319 1.00 97.69 94 THR A C 1
ATOM 754 O O . THR A 1 94 ? 25.247 3.201 -49.324 1.00 97.69 94 THR A O 1
ATOM 757 N N . ARG A 1 95 ? 25.465 2.878 -51.543 1.00 97.81 95 ARG A N 1
ATOM 758 C CA . ARG A 1 95 ? 24.023 2.721 -51.800 1.00 97.81 95 ARG A CA 1
ATOM 759 C C . ARG A 1 95 ? 23.415 1.533 -51.056 1.00 97.81 95 ARG A C 1
ATOM 761 O O . ARG A 1 95 ? 22.320 1.656 -50.520 1.00 97.81 95 ARG A O 1
ATOM 768 N N . GLU A 1 96 ? 24.112 0.399 -51.016 1.00 97.69 96 GLU A N 1
ATOM 769 C CA . GLU A 1 96 ? 23.679 -0.775 -50.246 1.00 97.69 96 GLU A CA 1
ATOM 770 C C . GLU A 1 96 ? 23.575 -0.440 -48.752 1.00 97.69 96 GLU A C 1
ATOM 772 O O . GLU A 1 96 ? 22.528 -0.639 -48.139 1.00 97.69 96 GLU A O 1
ATOM 777 N N . LYS A 1 97 ? 24.611 0.187 -48.181 1.00 97.75 97 LYS A N 1
ATOM 778 C CA . LYS A 1 97 ? 24.594 0.611 -46.774 1.00 97.75 97 LYS A CA 1
ATOM 779 C C . LYS A 1 97 ? 23.497 1.626 -46.471 1.00 97.75 97 LYS A C 1
ATOM 781 O O . LYS A 1 97 ? 22.886 1.546 -45.409 1.00 97.75 97 LYS A O 1
ATOM 786 N N . GLU A 1 98 ? 23.258 2.588 -47.358 1.00 97.50 98 GLU A N 1
ATOM 787 C CA . GLU A 1 98 ? 22.176 3.570 -47.218 1.00 97.50 98 GLU A CA 1
ATOM 788 C C . GLU A 1 98 ? 20.802 2.890 -47.188 1.00 97.50 98 GLU A C 1
ATOM 790 O O . GLU A 1 98 ? 19.980 3.225 -46.333 1.00 97.50 98 GLU A O 1
ATOM 795 N N . ALA A 1 99 ? 20.575 1.897 -48.053 1.00 97.69 99 ALA A N 1
ATOM 796 C CA . ALA A 1 99 ? 19.351 1.101 -48.043 1.00 97.69 99 ALA A CA 1
ATOM 797 C C . ALA A 1 99 ? 19.200 0.301 -46.735 1.00 97.69 99 ALA A C 1
ATOM 799 O O . ALA A 1 99 ? 18.140 0.345 -46.110 1.00 97.69 99 ALA A O 1
ATOM 800 N N . ASP A 1 100 ? 20.269 -0.344 -46.262 1.00 97.94 100 ASP A N 1
ATOM 801 C CA . ASP A 1 100 ? 20.270 -1.067 -44.983 1.00 97.94 100 ASP A CA 1
ATOM 802 C C . ASP A 1 100 ? 19.994 -0.142 -43.789 1.00 97.94 100 ASP A C 1
ATOM 804 O O . ASP A 1 100 ? 19.296 -0.510 -42.841 1.00 97.94 100 ASP A O 1
ATOM 808 N N . PHE A 1 101 ? 20.551 1.074 -43.793 1.00 97.69 101 PHE A N 1
ATOM 809 C CA . PHE A 1 101 ? 20.243 2.073 -42.770 1.00 97.69 101 PHE A CA 1
ATOM 810 C C . PHE A 1 101 ? 18.784 2.520 -42.838 1.00 97.69 101 PHE A C 1
ATOM 812 O O . PHE A 1 101 ? 18.164 2.651 -41.786 1.00 97.69 101 PHE A O 1
ATOM 819 N N . ALA A 1 102 ? 18.220 2.708 -44.033 1.00 97.81 102 ALA A N 1
ATOM 820 C CA . ALA A 1 102 ? 16.813 3.067 -44.188 1.00 97.81 102 ALA A CA 1
ATOM 821 C C . ALA A 1 102 ? 15.878 1.995 -43.605 1.00 97.81 102 ALA A C 1
ATOM 823 O O . ALA A 1 102 ? 14.962 2.339 -42.859 1.00 97.81 102 ALA A O 1
ATOM 824 N N . ILE A 1 103 ? 16.152 0.712 -43.869 1.00 97.81 103 ILE A N 1
ATOM 825 C CA . ILE A 1 103 ? 15.381 -0.412 -43.312 1.00 97.81 103 ILE A CA 1
ATOM 826 C C . ILE A 1 103 ? 15.497 -0.440 -41.784 1.00 97.81 103 ILE A C 1
ATOM 828 O O . ILE A 1 103 ? 14.482 -0.436 -41.091 1.00 97.81 103 ILE A O 1
ATOM 832 N N . ARG A 1 104 ? 16.722 -0.384 -41.242 1.00 98.19 104 ARG A N 1
ATOM 833 C CA . ARG A 1 104 ? 16.936 -0.387 -39.784 1.00 98.19 104 ARG A CA 1
ATOM 834 C C . ARG A 1 104 ? 16.255 0.783 -39.079 1.00 98.19 104 ARG A C 1
ATOM 836 O O . ARG A 1 104 ? 15.735 0.609 -37.982 1.00 98.19 104 ARG A O 1
ATOM 843 N N . MET A 1 105 ? 16.262 1.969 -39.686 1.00 97.62 105 MET A N 1
ATOM 844 C CA . MET A 1 105 ? 15.566 3.127 -39.125 1.00 97.62 105 MET A CA 1
ATOM 845 C C . MET A 1 105 ? 14.050 2.915 -39.087 1.00 97.62 105 MET A C 1
ATOM 847 O O . MET A 1 105 ? 13.425 3.263 -38.088 1.00 97.62 105 MET A O 1
ATOM 851 N N . ASP A 1 106 ? 13.453 2.342 -40.135 1.00 97.88 106 ASP A N 1
ATOM 852 C CA . ASP A 1 106 ? 12.011 2.059 -40.165 1.00 97.88 106 ASP A CA 1
ATOM 853 C C . ASP A 1 106 ? 11.607 1.001 -39.124 1.00 97.88 106 ASP A C 1
ATOM 855 O O . ASP A 1 106 ? 10.618 1.170 -38.401 1.00 97.88 106 ASP A O 1
ATOM 859 N N . GLU A 1 107 ? 12.421 -0.047 -38.973 1.00 97.94 107 GLU A N 1
ATOM 860 C CA . GLU A 1 107 ? 12.263 -1.061 -37.927 1.00 97.94 107 GLU A CA 1
ATOM 861 C C . GLU A 1 107 ? 12.359 -0.441 -36.526 1.00 97.94 107 GLU A C 1
ATOM 863 O O . GLU A 1 107 ? 11.484 -0.665 -35.687 1.00 97.94 107 GLU A O 1
ATOM 868 N N . GLU A 1 108 ? 13.371 0.395 -36.272 1.00 98.12 108 GLU A N 1
ATOM 869 C CA . GLU A 1 108 ? 13.544 1.071 -34.983 1.00 98.12 108 GLU A CA 1
ATOM 870 C C . GLU A 1 108 ? 12.374 2.021 -34.674 1.00 98.12 108 GLU A C 1
ATOM 872 O O . GLU A 1 108 ? 11.879 2.055 -33.545 1.00 98.12 108 GLU A O 1
ATOM 877 N N . VAL A 1 109 ? 11.887 2.775 -35.664 1.00 98.12 109 VAL A N 1
ATOM 878 C CA . VAL A 1 109 ? 10.719 3.659 -35.509 1.00 98.12 109 VAL A CA 1
ATOM 879 C C . VAL A 1 109 ? 9.457 2.850 -35.209 1.00 98.12 109 VAL A C 1
ATOM 881 O O . VAL A 1 109 ? 8.683 3.217 -34.316 1.00 98.12 109 VAL A O 1
ATOM 884 N N . SER A 1 110 ? 9.255 1.737 -35.913 1.00 97.56 110 SER A N 1
ATOM 885 C CA . SER A 1 110 ? 8.132 0.825 -35.687 1.00 97.56 110 SER A CA 1
ATOM 886 C C . SER A 1 110 ? 8.171 0.215 -34.286 1.00 97.56 110 SER A C 1
ATOM 888 O O . SER A 1 110 ? 7.146 0.178 -33.597 1.00 97.56 110 SER A O 1
ATOM 890 N N . GLU A 1 111 ? 9.354 -0.178 -33.818 1.00 98.25 111 GLU A N 1
ATOM 891 C CA . GLU A 1 111 ? 9.547 -0.750 -32.489 1.00 98.25 111 GLU A CA 1
ATOM 892 C C . GLU A 1 111 ? 9.366 0.292 -31.379 1.00 98.25 111 GLU A C 1
ATOM 894 O O . GLU A 1 111 ? 8.637 0.051 -30.415 1.00 98.25 111 GLU A O 1
ATOM 899 N N . ARG A 1 112 ? 9.913 1.505 -31.539 1.00 98.19 112 ARG A N 1
ATOM 900 C CA . ARG A 1 112 ? 9.651 2.624 -30.616 1.00 98.19 112 ARG A CA 1
ATOM 901 C C . ARG A 1 112 ? 8.162 2.941 -30.526 1.00 98.19 112 ARG A C 1
ATOM 903 O O . ARG A 1 112 ? 7.656 3.197 -29.436 1.00 98.19 112 ARG A O 1
ATOM 910 N N . LYS A 1 113 ? 7.435 2.891 -31.647 1.00 98.25 113 LYS A N 1
ATOM 911 C CA . LYS A 1 113 ? 5.977 3.079 -31.670 1.00 98.25 113 LYS A CA 1
ATOM 912 C C . LYS A 1 113 ? 5.246 1.958 -30.929 1.00 98.25 113 LYS A C 1
ATOM 914 O O . LYS A 1 113 ? 4.261 2.236 -30.244 1.00 98.25 113 LYS A O 1
ATOM 919 N N . ARG A 1 114 ? 5.700 0.707 -31.052 1.00 98.31 114 ARG A N 1
ATOM 920 C CA . ARG A 1 114 ? 5.151 -0.441 -30.312 1.00 98.31 114 ARG A CA 1
ATOM 921 C C . ARG A 1 114 ? 5.380 -0.284 -28.807 1.00 98.31 114 ARG A C 1
ATOM 923 O O . ARG A 1 114 ? 4.416 -0.344 -28.050 1.00 98.31 114 ARG A O 1
ATOM 930 N N . LEU A 1 115 ? 6.618 -0.008 -28.398 1.00 98.38 115 LEU A N 1
ATOM 931 C CA . LEU A 1 115 ? 6.985 0.237 -27.001 1.00 98.38 115 LEU A CA 1
ATOM 932 C C . LEU A 1 115 ? 6.242 1.441 -26.417 1.00 98.38 115 LEU A C 1
ATOM 934 O O . LEU A 1 115 ? 5.777 1.377 -25.287 1.00 98.38 115 LEU A O 1
ATOM 938 N N . GLY A 1 116 ? 6.060 2.513 -27.191 1.00 98.50 116 GLY A N 1
ATOM 939 C CA . GLY A 1 116 ? 5.287 3.679 -26.764 1.00 98.50 116 GLY A CA 1
ATOM 940 C C . GLY A 1 116 ? 3.842 3.329 -26.398 1.00 98.50 116 GLY A C 1
ATOM 941 O O . GLY A 1 116 ? 3.349 3.781 -25.370 1.00 98.50 116 GLY A O 1
ATOM 942 N N . LYS A 1 117 ? 3.182 2.468 -27.186 1.00 98.31 117 LYS A N 1
ATOM 943 C CA . LYS A 1 117 ? 1.838 1.964 -26.851 1.00 98.31 117 LYS A CA 1
ATOM 944 C C . LYS A 1 117 ? 1.842 1.114 -25.582 1.00 98.31 117 LYS A C 1
ATOM 946 O O . LYS A 1 117 ? 0.925 1.215 -24.780 1.00 98.31 117 LYS A O 1
ATOM 951 N N . GLU A 1 118 ? 2.855 0.272 -25.411 1.00 98.38 118 GLU A N 1
ATOM 952 C CA . GLU A 1 118 ? 2.981 -0.601 -24.244 1.00 98.38 118 GLU A CA 1
ATOM 953 C C . GLU A 1 118 ? 3.214 0.206 -22.953 1.00 98.38 118 GLU A C 1
ATOM 955 O O . GLU A 1 118 ? 2.555 -0.039 -21.944 1.00 98.38 118 GLU A O 1
ATOM 960 N N . ILE A 1 119 ? 4.073 1.230 -23.005 1.00 98.38 119 ILE A N 1
ATOM 961 C CA . ILE A 1 119 ? 4.284 2.186 -21.908 1.00 98.38 119 ILE A CA 1
ATOM 962 C C . ILE A 1 119 ? 2.977 2.889 -21.542 1.00 98.38 119 ILE A C 1
ATOM 964 O O . ILE A 1 119 ? 2.695 3.049 -20.359 1.00 98.38 119 ILE A O 1
ATOM 968 N N . GLU A 1 120 ? 2.178 3.289 -22.532 1.00 98.44 120 GLU A N 1
ATOM 969 C CA . GLU A 1 120 ? 0.903 3.960 -22.277 1.00 98.44 120 GLU A CA 1
ATOM 970 C C . GLU A 1 120 ? -0.106 3.044 -21.570 1.00 98.44 120 GLU A C 1
ATOM 972 O O . GLU A 1 120 ? -0.728 3.453 -20.595 1.00 98.44 120 GLU A O 1
ATOM 977 N N . VAL A 1 121 ? -0.186 1.770 -21.967 1.00 98.31 121 VAL A N 1
ATOM 978 C CA . VAL A 1 121 ? -1.014 0.769 -21.267 1.00 98.31 121 VAL A CA 1
ATOM 979 C C . VAL A 1 121 ? -0.544 0.565 -19.824 1.00 98.31 121 VAL A C 1
ATOM 981 O O . VAL A 1 121 ? -1.363 0.476 -18.908 1.00 98.31 121 VAL A O 1
ATOM 984 N N . TYR A 1 122 ? 0.770 0.487 -19.588 1.00 98.00 122 TYR A N 1
ATOM 985 C CA . TYR A 1 122 ? 1.291 0.372 -18.224 1.00 98.00 122 TYR A CA 1
ATOM 986 C C . TYR A 1 122 ? 1.039 1.633 -17.398 1.00 98.00 122 TYR A C 1
ATOM 988 O O . TYR A 1 122 ? 0.736 1.507 -16.215 1.00 98.00 122 TYR A O 1
ATOM 996 N N . ARG A 1 123 ? 1.122 2.823 -18.002 1.00 98.44 123 ARG A N 1
ATOM 997 C CA . ARG A 1 123 ? 0.793 4.095 -17.350 1.00 98.44 123 ARG A CA 1
ATOM 998 C C . ARG A 1 123 ? -0.656 4.101 -16.874 1.00 98.44 123 ARG A C 1
ATOM 1000 O O . ARG A 1 123 ? -0.879 4.274 -15.683 1.00 98.44 123 ARG A O 1
ATOM 1007 N N . GLU A 1 124 ? -1.606 3.826 -17.767 1.00 98.19 124 GLU A N 1
ATOM 1008 C CA . GLU A 1 124 ? -3.036 3.773 -17.432 1.00 98.19 124 GLU A CA 1
ATOM 1009 C C . GLU A 1 124 ? -3.312 2.743 -16.324 1.00 98.19 124 GLU A C 1
ATOM 1011 O O . GLU A 1 124 ? -4.031 3.011 -15.362 1.00 98.19 124 GLU A O 1
ATOM 1016 N N . ARG A 1 125 ? -2.681 1.564 -16.405 1.00 98.38 125 ARG A N 1
ATOM 1017 C CA . ARG A 1 125 ? -2.809 0.530 -15.371 1.00 98.38 125 ARG A CA 1
ATOM 1018 C C . ARG A 1 125 ? -2.246 0.970 -14.022 1.00 98.38 125 ARG A C 1
ATOM 1020 O O . ARG A 1 125 ? -2.807 0.600 -12.992 1.00 98.38 125 ARG A O 1
ATOM 1027 N N . ILE A 1 126 ? -1.122 1.684 -14.012 1.00 97.69 126 ILE A N 1
ATOM 1028 C CA . ILE A 1 126 ? -0.559 2.239 -12.780 1.00 97.69 126 ILE A CA 1
ATOM 1029 C C . ILE A 1 126 ? -1.552 3.247 -12.208 1.00 97.69 126 ILE A C 1
ATOM 1031 O O . ILE A 1 126 ? -1.966 3.061 -11.072 1.00 97.69 126 ILE A O 1
ATOM 1035 N N . GLU A 1 127 ? -2.021 4.211 -12.999 1.00 97.88 127 GLU A N 1
ATOM 1036 C CA . GLU A 1 127 ? -2.992 5.225 -12.566 1.00 97.88 127 GLU A CA 1
ATOM 1037 C C . GLU A 1 127 ? -4.270 4.601 -11.965 1.00 97.88 127 GLU A C 1
ATOM 1039 O O . GLU A 1 127 ? -4.698 5.002 -10.883 1.00 97.88 127 GLU A O 1
ATOM 1044 N N . ASP A 1 128 ? -4.838 3.557 -12.582 1.00 97.88 128 ASP A N 1
ATOM 1045 C CA . ASP A 1 128 ? -5.986 2.815 -12.028 1.00 97.88 128 ASP A CA 1
ATOM 1046 C C . ASP A 1 128 ? -5.675 2.149 -10.674 1.00 97.88 128 ASP A C 1
ATOM 1048 O O . ASP A 1 128 ? -6.468 2.221 -9.730 1.00 97.88 128 ASP A O 1
ATOM 1052 N N . MET A 1 129 ? -4.501 1.525 -10.543 1.00 96.12 129 MET A N 1
ATOM 1053 C CA . MET A 1 129 ? -4.061 0.929 -9.277 1.00 96.12 129 MET A CA 1
ATOM 1054 C C . MET A 1 129 ? -3.831 1.987 -8.193 1.00 96.12 129 MET A C 1
ATOM 1056 O O . MET A 1 129 ? -4.147 1.744 -7.029 1.00 96.12 129 MET A O 1
ATOM 1060 N N . GLU A 1 130 ? -3.309 3.158 -8.556 1.00 94.81 130 GLU A N 1
ATOM 1061 C CA . GLU A 1 130 ? -3.115 4.274 -7.631 1.00 94.81 130 GLU A CA 1
ATOM 1062 C C . GLU A 1 130 ? -4.446 4.852 -7.152 1.00 94.81 130 GLU A C 1
ATOM 1064 O O . GLU A 1 130 ? -4.608 5.064 -5.951 1.00 94.81 130 GLU A O 1
ATOM 1069 N N . MET A 1 131 ? -5.426 5.012 -8.047 1.00 94.19 131 MET A N 1
ATOM 1070 C CA . MET A 1 131 ? -6.782 5.426 -7.675 1.00 94.19 131 MET A CA 1
ATOM 1071 C C . MET A 1 131 ? -7.439 4.431 -6.711 1.00 94.19 131 MET A C 1
ATOM 1073 O O . MET A 1 131 ? -8.026 4.836 -5.709 1.00 94.19 131 MET A O 1
ATOM 1077 N N . LYS A 1 132 ? -7.323 3.121 -6.971 1.00 94.62 132 LYS A N 1
ATOM 1078 C CA . LYS A 1 132 ? -7.855 2.077 -6.074 1.00 94.62 132 LYS A CA 1
ATOM 1079 C C . LYS A 1 132 ? -7.166 2.073 -4.712 1.00 94.62 132 LYS A C 1
ATOM 1081 O O . LYS A 1 132 ? -7.836 1.917 -3.692 1.00 94.62 132 LYS A O 1
ATOM 1086 N N . ARG A 1 133 ? -5.842 2.247 -4.689 1.00 91.06 133 ARG A N 1
ATOM 1087 C CA . ARG A 1 133 ? -5.058 2.374 -3.454 1.00 91.06 133 ARG A CA 1
ATOM 1088 C C . ARG A 1 133 ? -5.526 3.578 -2.639 1.00 91.06 133 ARG A C 1
ATOM 1090 O O . ARG A 1 133 ? -5.762 3.423 -1.450 1.00 91.06 133 ARG A O 1
ATOM 1097 N N . GLU A 1 134 ? -5.727 4.730 -3.276 1.00 90.69 134 GLU A N 1
ATOM 1098 C CA . GLU A 1 134 ? -6.207 5.947 -2.610 1.00 90.69 134 GLU A CA 1
ATOM 1099 C C . GLU A 1 134 ? -7.614 5.769 -2.016 1.00 90.69 134 GLU A C 1
ATOM 1101 O O . GLU A 1 134 ? -7.859 6.114 -0.862 1.00 90.69 134 GLU A O 1
ATOM 1106 N N . GLN A 1 135 ? -8.529 5.133 -2.755 1.00 91.38 135 GLN A N 1
ATOM 1107 C CA . GLN A 1 135 ? -9.861 4.801 -2.234 1.00 91.38 135 GLN A CA 1
ATOM 1108 C C . GLN A 1 135 ? -9.797 3.839 -1.038 1.00 91.38 135 GLN A C 1
ATOM 1110 O O . GLN A 1 135 ? -10.514 4.017 -0.054 1.00 91.38 135 GLN A O 1
ATOM 1115 N N . SER A 1 136 ? -8.941 2.814 -1.107 1.00 90.06 136 SER A N 1
ATOM 1116 C CA . SER A 1 136 ? -8.734 1.874 0.002 1.00 90.06 136 SER A CA 1
ATOM 1117 C C . SER A 1 136 ? -8.179 2.585 1.237 1.00 90.06 136 SER A C 1
ATOM 1119 O O . SER A 1 136 ? -8.662 2.380 2.348 1.00 90.06 136 SER A O 1
ATOM 1121 N N . ASN A 1 137 ? -7.201 3.460 1.030 1.00 88.31 137 ASN A N 1
ATOM 1122 C CA . ASN A 1 137 ? -6.585 4.297 2.049 1.00 88.31 137 ASN A CA 1
ATOM 1123 C C . ASN A 1 137 ? -7.619 5.170 2.776 1.00 88.31 137 ASN A C 1
ATOM 1125 O O . ASN A 1 137 ? -7.664 5.167 4.007 1.00 88.31 137 ASN A O 1
ATOM 1129 N N . GLU A 1 138 ? -8.516 5.832 2.044 1.00 90.69 138 GLU A N 1
ATOM 1130 C CA . GLU A 1 138 ? -9.598 6.628 2.636 1.00 90.69 138 GLU A CA 1
ATOM 1131 C C . GLU A 1 138 ? -10.503 5.786 3.560 1.00 90.69 138 GLU A C 1
ATOM 1133 O O . GLU A 1 138 ? -10.885 6.222 4.651 1.00 90.69 138 GLU A O 1
ATOM 1138 N N . ILE A 1 139 ? -10.840 4.558 3.150 1.00 90.69 139 ILE A N 1
ATOM 1139 C CA . ILE A 1 139 ? -11.654 3.639 3.960 1.00 90.69 139 ILE A CA 1
ATOM 1140 C C . ILE A 1 139 ? -10.891 3.211 5.218 1.00 90.69 139 ILE A C 1
ATOM 1142 O O . ILE A 1 139 ? -11.447 3.266 6.317 1.00 90.69 139 ILE A O 1
ATOM 1146 N N . LEU A 1 140 ? -9.623 2.818 5.075 1.00 90.50 140 LEU A N 1
ATOM 1147 C CA . LEU A 1 140 ? -8.772 2.417 6.197 1.00 90.50 140 LEU A CA 1
ATOM 1148 C C . LEU A 1 140 ? -8.629 3.545 7.223 1.00 90.50 140 LEU A C 1
ATOM 1150 O O . LEU A 1 140 ? -8.672 3.283 8.424 1.00 90.50 140 LEU A O 1
ATOM 1154 N N . PHE A 1 141 ? -8.539 4.797 6.772 1.00 88.00 141 PHE A N 1
ATOM 1155 C CA . PHE A 1 141 ? -8.446 5.951 7.661 1.00 88.00 141 PHE A CA 1
ATOM 1156 C C . PHE A 1 141 ? -9.721 6.124 8.494 1.00 88.00 141 PHE A C 1
ATOM 1158 O O . PHE A 1 141 ? -9.654 6.242 9.717 1.00 88.00 141 PHE A O 1
ATOM 1165 N N . LYS A 1 142 ? -10.899 6.022 7.866 1.00 91.75 142 LYS A N 1
ATOM 1166 C CA . LYS A 1 142 ? -12.190 6.046 8.581 1.00 91.75 142 LYS A CA 1
ATOM 1167 C C . LYS A 1 142 ? -12.314 4.890 9.579 1.00 91.75 142 LYS A C 1
ATOM 1169 O O . LYS A 1 142 ? -12.852 5.071 10.676 1.00 91.75 142 LYS A O 1
ATOM 1174 N N . CYS A 1 143 ? -11.815 3.703 9.226 1.00 91.12 143 CYS A N 1
ATOM 1175 C CA . CYS A 1 143 ? -11.742 2.565 10.143 1.00 91.12 143 CYS A CA 1
ATOM 1176 C C . CYS A 1 143 ? -10.823 2.858 11.335 1.00 91.12 143 CYS A C 1
ATOM 1178 O O . CYS A 1 143 ? -11.209 2.590 12.472 1.00 91.12 143 CYS A O 1
ATOM 1180 N N . PHE A 1 144 ? -9.653 3.449 11.094 1.00 89.19 144 PHE A N 1
ATOM 1181 C CA . PHE A 1 144 ? -8.706 3.834 12.137 1.00 89.19 144 PHE A CA 1
ATOM 1182 C C . PHE A 1 144 ? -9.301 4.870 13.101 1.00 89.19 144 PHE A C 1
ATOM 1184 O O . PHE A 1 144 ? -9.263 4.667 14.314 1.00 89.19 144 PHE A O 1
ATOM 1191 N N . GLU A 1 145 ? -9.932 5.933 12.592 1.00 89.31 145 GLU A N 1
ATOM 1192 C CA . GLU A 1 145 ? -10.621 6.926 13.430 1.00 89.31 145 GLU A CA 1
ATOM 1193 C C . GLU A 1 145 ? -11.730 6.293 14.283 1.00 89.31 145 GLU A C 1
ATOM 1195 O O . GLU A 1 145 ? -11.881 6.614 15.467 1.00 89.31 145 GLU A O 1
ATOM 1200 N N . SER A 1 146 ? -12.477 5.350 13.701 1.00 93.25 146 SER A N 1
ATOM 1201 C CA . SER A 1 146 ? -13.527 4.611 14.407 1.00 93.25 146 SER A CA 1
ATOM 1202 C C . SER A 1 146 ? -12.952 3.733 15.523 1.00 93.25 146 SER A C 1
ATOM 1204 O O . SER A 1 146 ? -13.463 3.766 16.642 1.00 93.25 146 SER A O 1
ATOM 1206 N N . LEU A 1 147 ? -11.870 2.989 15.265 1.00 92.94 147 LEU A N 1
ATOM 1207 C CA . LEU A 1 147 ? -11.200 2.173 16.285 1.00 92.94 147 LEU A CA 1
ATOM 1208 C C . LEU A 1 147 ? -10.618 3.032 17.407 1.00 92.94 147 LEU A C 1
ATOM 1210 O O . LEU A 1 147 ? -10.807 2.709 18.578 1.00 92.94 147 LEU A O 1
ATOM 1214 N N . ARG A 1 148 ? -10.004 4.169 17.071 1.00 89.69 148 ARG A N 1
ATOM 1215 C CA . ARG A 1 148 ? -9.501 5.130 18.058 1.00 89.69 148 ARG A CA 1
ATOM 1216 C C . ARG A 1 148 ? -10.619 5.661 18.953 1.00 89.69 148 ARG A C 1
ATOM 1218 O O . ARG A 1 148 ? -10.444 5.786 20.164 1.00 89.69 148 ARG A O 1
ATOM 1225 N N . SER A 1 149 ? -11.789 5.942 18.378 1.00 92.12 149 SER A N 1
ATOM 1226 C CA . SER A 1 149 ? -12.979 6.325 19.145 1.00 92.12 149 SER A CA 1
ATOM 1227 C C . SER A 1 149 ? -13.433 5.209 20.094 1.00 92.12 149 SER A C 1
ATOM 1229 O O . SER A 1 149 ? -13.713 5.477 21.267 1.00 92.12 149 SER A O 1
ATOM 1231 N N . VAL A 1 150 ? -13.441 3.956 19.622 1.00 94.38 150 VAL A N 1
ATOM 1232 C CA . VAL A 1 150 ? -13.764 2.782 20.446 1.00 94.38 150 VAL A CA 1
ATOM 1233 C C . VAL A 1 150 ? -12.764 2.621 21.591 1.00 94.38 150 VAL A C 1
ATOM 1235 O O . VAL A 1 150 ? -13.204 2.488 22.732 1.00 94.38 150 VAL A O 1
ATOM 1238 N N . ASN A 1 151 ? -11.457 2.720 21.336 1.00 91.25 151 ASN A N 1
ATOM 1239 C CA . ASN A 1 151 ? -10.421 2.657 22.372 1.00 91.25 151 ASN A CA 1
ATOM 1240 C C . ASN A 1 151 ? -10.674 3.675 23.490 1.00 91.25 151 ASN A C 1
ATOM 1242 O O . ASN A 1 151 ? -10.805 3.292 24.650 1.00 91.25 151 ASN A O 1
ATOM 1246 N N . VAL A 1 152 ? -10.875 4.951 23.142 1.00 90.44 152 VAL A N 1
ATOM 1247 C CA . VAL A 1 152 ? -11.184 6.013 24.120 1.00 90.44 152 VAL A CA 1
ATOM 1248 C C . VAL A 1 152 ? -12.462 5.710 24.912 1.00 90.44 152 VAL A C 1
ATOM 1250 O O . VAL A 1 152 ? -12.573 6.051 26.093 1.00 90.44 152 VAL A O 1
ATOM 1253 N N . SER A 1 153 ? -13.464 5.095 24.277 1.00 92.12 153 SER A N 1
ATOM 1254 C CA . SER A 1 153 ? -14.703 4.713 24.960 1.00 92.12 153 SER A CA 1
ATOM 1255 C C . SER A 1 153 ? -14.497 3.558 25.946 1.00 92.12 153 SER A C 1
ATOM 1257 O O . SER A 1 153 ? -15.040 3.612 27.049 1.00 92.12 153 SER A O 1
ATOM 1259 N N . LEU A 1 154 ? -13.675 2.565 25.594 1.00 93.88 154 LEU A N 1
ATOM 1260 C CA . LEU A 1 154 ? -13.359 1.421 26.448 1.00 93.88 154 LEU A CA 1
ATOM 1261 C C . LEU A 1 154 ? -12.510 1.839 27.647 1.00 93.88 154 LEU A C 1
ATOM 1263 O O . LEU A 1 154 ? -12.857 1.482 28.768 1.00 93.88 154 LEU A O 1
ATOM 1267 N N . GLU A 1 155 ? -11.479 2.666 27.445 1.00 90.19 155 GLU A N 1
ATOM 1268 C CA . GLU A 1 155 ? -10.685 3.231 28.549 1.00 90.19 155 GLU A CA 1
ATOM 1269 C C . GLU A 1 155 ? -11.579 3.975 29.546 1.00 90.19 155 GLU A C 1
ATOM 1271 O O . GLU A 1 155 ? -11.467 3.806 30.758 1.00 90.19 155 GLU A O 1
ATOM 1276 N N . ARG A 1 156 ? -12.541 4.757 29.042 1.00 90.81 156 ARG A N 1
ATOM 1277 C CA . ARG A 1 156 ? -13.512 5.454 29.890 1.00 90.81 156 ARG A CA 1
ATOM 1278 C C . ARG A 1 156 ? -14.398 4.487 30.676 1.00 90.81 156 ARG A C 1
ATOM 1280 O O . ARG A 1 156 ? -14.701 4.764 31.833 1.00 90.81 156 ARG A O 1
ATOM 1287 N N . ILE A 1 157 ? -14.851 3.394 30.060 1.00 91.12 157 ILE A N 1
ATOM 1288 C CA . ILE A 1 157 ? -15.655 2.368 30.741 1.00 91.12 157 ILE A CA 1
ATOM 1289 C C . ILE A 1 157 ? -14.832 1.711 31.849 1.00 91.12 157 ILE A C 1
ATOM 1291 O O . ILE A 1 157 ? -15.311 1.655 32.979 1.00 91.12 157 ILE A O 1
ATOM 1295 N N . ILE A 1 158 ? -13.603 1.284 31.547 1.00 90.56 158 ILE A N 1
ATOM 1296 C CA . ILE A 1 158 ? -12.684 0.664 32.511 1.00 90.56 158 ILE A CA 1
ATOM 1297 C C . ILE A 1 158 ? -12.475 1.593 33.712 1.00 90.56 158 ILE A C 1
ATOM 1299 O O . ILE A 1 158 ? -12.768 1.200 34.840 1.00 90.56 158 ILE A O 1
ATOM 1303 N N . ASN A 1 159 ? -12.095 2.852 33.472 1.00 88.06 159 ASN A N 1
ATOM 1304 C CA . ASN A 1 159 ? -11.836 3.829 34.536 1.00 88.06 159 ASN A CA 1
ATOM 1305 C C . ASN A 1 159 ? -13.076 4.113 35.403 1.00 88.06 159 ASN A C 1
ATOM 1307 O O . ASN A 1 159 ? -12.969 4.283 36.615 1.00 88.06 159 ASN A O 1
ATOM 1311 N N . ASN A 1 160 ? -14.273 4.155 34.806 1.00 85.88 160 ASN A N 1
ATOM 1312 C CA . ASN A 1 160 ? -15.514 4.376 35.555 1.00 85.88 160 ASN A CA 1
ATOM 1313 C C . ASN A 1 160 ? -15.902 3.183 36.441 1.00 85.88 160 ASN A C 1
ATOM 1315 O O . ASN A 1 160 ? -16.555 3.379 37.466 1.00 85.88 160 ASN A O 1
ATOM 1319 N N . VAL A 1 161 ? -15.560 1.960 36.028 1.00 85.81 161 VAL A N 1
ATOM 1320 C CA . VAL A 1 161 ? -15.872 0.733 36.774 1.00 85.81 161 VAL A CA 1
ATOM 1321 C C . VAL A 1 161 ? -14.867 0.499 37.900 1.00 85.81 161 VAL A C 1
ATOM 1323 O O . VAL A 1 161 ? -15.270 0.059 38.974 1.00 85.81 161 VAL A O 1
ATOM 1326 N N . ASP A 1 162 ? -13.590 0.829 37.684 1.00 76.50 162 ASP A N 1
ATOM 1327 C CA . ASP A 1 162 ? 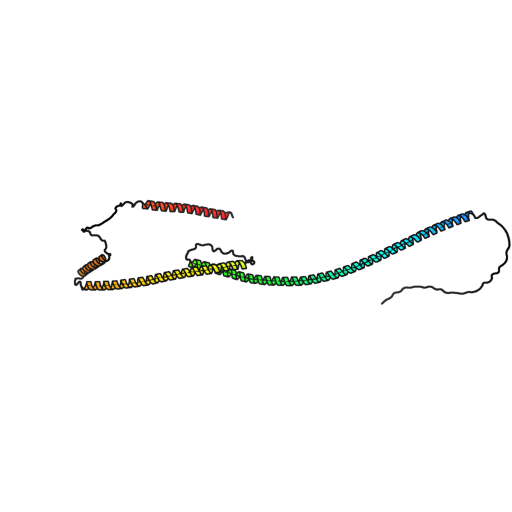-12.527 0.573 38.664 1.00 76.50 162 ASP A CA 1
ATOM 1328 C C . ASP A 1 162 ? -12.654 1.444 39.926 1.00 76.50 162 ASP A C 1
ATOM 1330 O O . ASP A 1 162 ? -12.131 1.101 40.982 1.00 76.50 162 ASP A O 1
ATOM 1334 N N . GLY A 1 163 ? -13.378 2.571 39.861 1.00 63.72 163 GLY A N 1
ATOM 1335 C CA . GLY A 1 163 ? -13.688 3.428 41.018 1.00 63.72 163 GLY A CA 1
ATOM 1336 C C . GLY A 1 163 ? -12.474 4.119 41.660 1.00 63.72 163 GLY A C 1
ATOM 1337 O O . GLY A 1 163 ? -12.638 5.045 42.460 1.00 63.72 163 GLY A O 1
ATOM 1338 N N . GLU A 1 164 ? -11.261 3.715 41.293 1.00 58.03 164 GLU A N 1
ATOM 1339 C CA . GLU A 1 164 ? -10.017 4.382 41.615 1.00 58.03 164 GLU A CA 1
ATOM 1340 C C . GLU A 1 164 ? -9.965 5.670 40.792 1.00 58.03 164 GLU A C 1
ATOM 1342 O O . GLU A 1 164 ? -9.992 5.659 39.562 1.00 58.03 164 GLU A O 1
ATOM 1347 N N . LYS A 1 165 ? -9.941 6.820 41.475 1.00 54.28 165 LYS A N 1
ATOM 1348 C CA . LYS A 1 165 ? -9.624 8.092 40.829 1.00 54.28 165 LYS A CA 1
ATOM 1349 C C . LYS A 1 165 ? -8.180 7.996 40.357 1.00 54.28 165 LYS A C 1
ATOM 1351 O O . LYS A 1 165 ? -7.263 8.366 41.083 1.00 54.28 165 LYS A O 1
ATOM 1356 N N . THR A 1 166 ? -7.969 7.469 39.160 1.00 53.03 166 THR A N 1
ATOM 1357 C CA . THR A 1 166 ? -6.720 7.670 38.448 1.00 53.03 166 THR A CA 1
ATOM 1358 C C . THR A 1 166 ? -6.660 9.154 38.130 1.00 53.03 166 THR A C 1
ATOM 1360 O O . THR A 1 166 ? -7.270 9.610 37.163 1.00 53.03 166 THR A O 1
ATOM 1363 N N . ASP A 1 167 ? -5.996 9.908 39.008 1.00 45.06 167 ASP A N 1
ATOM 1364 C CA . ASP A 1 167 ? -5.521 11.259 38.733 1.00 45.06 167 ASP A CA 1
ATOM 1365 C C . ASP A 1 167 ? -4.953 11.282 37.314 1.00 45.06 167 ASP A C 1
ATOM 1367 O O . ASP A 1 167 ? -4.085 10.458 37.021 1.00 45.06 167 ASP A O 1
ATOM 1371 N N . ASP A 1 168 ? -5.500 12.168 36.472 1.00 47.31 168 ASP A N 1
ATOM 1372 C CA . ASP A 1 168 ? -5.102 12.521 35.102 1.00 47.31 168 ASP A CA 1
ATOM 1373 C C . ASP A 1 168 ? -3.787 11.869 34.641 1.00 47.31 168 ASP A C 1
ATOM 1375 O O . ASP A 1 168 ? -2.733 12.503 34.547 1.00 47.31 168 ASP A O 1
ATOM 1379 N N . LYS A 1 169 ? -3.822 10.571 34.330 1.00 49.16 169 LYS A N 1
ATOM 1380 C CA . LYS A 1 169 ? -2.771 9.964 33.528 1.00 49.16 169 LYS A CA 1
ATOM 1381 C C . LYS A 1 169 ? -3.166 10.294 32.117 1.00 49.16 169 LYS A C 1
ATOM 1383 O O . LYS A 1 169 ? -4.061 9.647 31.581 1.00 49.16 169 LYS A O 1
ATOM 1388 N N . ASP A 1 170 ? -2.534 11.343 31.592 1.00 44.25 170 ASP A N 1
ATOM 1389 C CA . ASP A 1 170 ? -2.533 11.723 30.186 1.00 44.25 170 ASP A CA 1
ATOM 1390 C C . ASP A 1 170 ? -2.763 10.478 29.334 1.00 44.25 170 ASP A C 1
ATOM 1392 O O . ASP A 1 170 ? -1.859 9.649 29.171 1.00 44.25 170 ASP A O 1
ATOM 1396 N N . VAL A 1 171 ? -4.003 10.325 28.853 1.00 51.16 171 VAL A N 1
ATOM 1397 C CA . VAL A 1 171 ? -4.355 9.331 27.847 1.00 51.16 171 VAL A CA 1
ATOM 1398 C C . VAL A 1 171 ? -3.378 9.610 26.731 1.00 51.16 171 VAL A C 1
ATOM 1400 O O . VAL A 1 171 ? -3.427 10.668 26.095 1.00 51.16 171 VAL A O 1
ATOM 1403 N N . LYS A 1 172 ? -2.389 8.728 26.601 1.00 48.78 172 LYS A N 1
ATOM 1404 C CA . LYS A 1 172 ? -1.260 8.913 25.707 1.00 48.78 172 LYS A CA 1
ATOM 1405 C C . LYS A 1 172 ? -1.808 8.669 24.319 1.00 48.78 172 LYS A C 1
ATOM 1407 O O . LYS A 1 172 ? -1.690 7.578 23.775 1.00 48.78 172 LYS A O 1
ATOM 1412 N N . PHE A 1 173 ? -2.486 9.683 23.793 1.00 44.59 173 PHE A N 1
ATOM 1413 C CA . PHE A 1 173 ? -3.055 9.677 22.470 1.00 44.59 173 PHE A CA 1
ATOM 1414 C C . PHE A 1 173 ? -1.916 9.341 21.530 1.00 44.59 173 PHE A C 1
ATOM 1416 O O . PHE A 1 173 ? -0.985 10.134 21.357 1.00 44.59 173 PHE A O 1
ATOM 1423 N N . SER A 1 174 ? -1.998 8.137 20.964 1.00 50.56 174 SER A N 1
ATOM 1424 C CA . SER A 1 174 ? -1.185 7.723 19.837 1.00 50.56 174 SER A CA 1
ATOM 1425 C C . SER A 1 174 ? -1.109 8.909 18.879 1.00 50.56 174 SER A C 1
ATOM 1427 O O . SER A 1 174 ? -2.133 9.509 18.510 1.00 50.56 174 SER A O 1
ATOM 1429 N N . LYS A 1 175 ? 0.131 9.340 18.639 1.00 49.81 175 LYS A N 1
ATOM 1430 C CA . LYS A 1 175 ? 0.526 10.487 17.824 1.00 49.81 175 LYS A CA 1
ATOM 1431 C C . LYS A 1 175 ? -0.443 10.612 16.649 1.00 49.81 175 LYS A C 1
ATOM 1433 O O . LYS A 1 175 ? -0.584 9.672 15.881 1.00 49.81 175 LYS A O 1
ATOM 1438 N N . CYS A 1 176 ? -1.157 11.736 16.557 1.00 46.91 176 CYS A N 1
ATOM 1439 C CA . CYS A 1 176 ? -2.050 12.010 15.433 1.00 46.91 176 CYS A CA 1
ATOM 1440 C C . CYS A 1 176 ? -1.234 11.875 14.140 1.00 46.91 176 CYS A C 1
ATOM 1442 O O . CYS A 1 176 ? -0.309 12.663 13.908 1.00 46.91 176 CYS A O 1
ATOM 1444 N N . ILE A 1 177 ? -1.502 10.818 13.373 1.00 51.03 177 ILE A N 1
ATOM 1445 C CA . ILE A 1 177 ? -0.856 10.580 12.089 1.00 51.03 177 ILE A CA 1
ATOM 1446 C C . ILE A 1 177 ? -1.452 11.608 11.133 1.00 51.03 177 ILE A C 1
ATOM 1448 O O . ILE A 1 177 ? -2.668 11.710 10.986 1.00 51.03 177 ILE A O 1
ATOM 1452 N N . LYS A 1 178 ? -0.587 12.434 10.544 1.00 53.22 178 LYS A N 1
ATOM 1453 C CA . LYS A 1 178 ? -0.987 13.323 9.452 1.00 53.22 178 LYS A CA 1
ATOM 1454 C C . LYS A 1 178 ? -1.379 12.437 8.270 1.00 53.22 178 LYS A C 1
ATOM 1456 O O . LYS A 1 178 ? -0.682 11.459 8.024 1.00 53.22 178 LYS A O 1
ATOM 1461 N N . GLU A 1 179 ? -2.397 12.824 7.503 1.00 51.69 179 GLU A N 1
ATOM 1462 C CA . GLU A 1 179 ? -2.852 12.160 6.260 1.00 51.69 179 GLU A CA 1
ATOM 1463 C C . GLU A 1 179 ? -1.730 11.805 5.254 1.00 51.69 179 GLU A C 1
ATOM 1465 O O . GLU A 1 179 ? -1.976 11.099 4.287 1.00 51.69 179 GLU A O 1
ATOM 1470 N N . SER A 1 180 ? -0.491 12.273 5.439 1.00 48.34 180 SER A N 1
ATOM 1471 C CA . SER A 1 180 ? 0.607 12.091 4.490 1.00 48.34 180 SER A CA 1
ATOM 1472 C C . SER A 1 180 ? 1.339 10.740 4.544 1.00 48.34 180 SER A C 1
ATOM 1474 O O . SER A 1 180 ? 2.070 10.459 3.601 1.00 48.34 180 SER A O 1
ATOM 1476 N N . ASP A 1 181 ? 1.176 9.911 5.586 1.00 54.91 181 ASP A N 1
ATOM 1477 C CA . ASP A 1 181 ? 1.909 8.632 5.746 1.00 54.91 181 ASP A CA 1
ATOM 1478 C C . ASP A 1 181 ? 1.001 7.395 5.568 1.00 54.91 181 ASP A C 1
ATOM 1480 O O . ASP A 1 181 ? 1.020 6.452 6.355 1.00 54.91 181 ASP A O 1
ATOM 1484 N N . PHE A 1 182 ? 0.211 7.357 4.489 1.00 57.81 182 PHE A N 1
ATOM 1485 C CA . PHE A 1 182 ? -0.650 6.206 4.163 1.00 57.81 182 PHE A CA 1
ATOM 1486 C C . PHE A 1 182 ? 0.097 4.872 3.988 1.00 57.81 182 PHE A C 1
ATOM 1488 O O . PHE A 1 182 ? -0.512 3.811 4.088 1.00 57.81 182 PHE A O 1
ATOM 1495 N N . MET A 1 183 ? 1.413 4.903 3.751 1.00 59.00 183 MET A N 1
ATOM 1496 C CA . MET A 1 183 ? 2.231 3.701 3.548 1.00 59.00 183 MET A CA 1
ATOM 1497 C C . MET A 1 183 ? 2.336 2.796 4.783 1.00 59.00 183 MET A C 1
ATOM 1499 O O . MET A 1 183 ? 2.715 1.637 4.632 1.00 59.00 183 MET A O 1
ATOM 1503 N N . CYS A 1 184 ? 1.994 3.292 5.974 1.00 67.19 184 CYS A N 1
ATOM 1504 C CA . CYS A 1 184 ? 2.026 2.499 7.203 1.00 67.19 184 CYS A CA 1
ATOM 1505 C C . CYS A 1 184 ? 0.637 2.232 7.800 1.00 67.19 184 CYS A C 1
ATOM 1507 O O . CYS A 1 184 ? 0.535 1.430 8.729 1.00 67.19 184 CYS A O 1
ATOM 1509 N N . LEU A 1 185 ? -0.434 2.796 7.220 1.00 78.06 185 LEU A N 1
ATOM 1510 C CA . LEU A 1 185 ? -1.765 2.817 7.833 1.00 78.06 185 LEU A CA 1
ATOM 1511 C C . LEU A 1 185 ? -2.308 1.416 8.156 1.00 78.06 185 LEU A C 1
ATOM 1513 O O . LEU A 1 185 ? -3.001 1.249 9.154 1.00 78.06 185 LEU A O 1
ATOM 1517 N N . GLU A 1 186 ? -1.978 0.397 7.357 1.00 80.50 186 GLU A N 1
ATOM 1518 C CA . GLU A 1 186 ? -2.341 -0.998 7.651 1.00 80.50 186 GLU A CA 1
ATOM 1519 C C . GLU A 1 186 ? -1.693 -1.522 8.943 1.00 80.50 186 GLU A C 1
ATOM 1521 O O . GLU A 1 186 ? -2.353 -2.193 9.740 1.00 80.50 186 GLU A O 1
ATOM 1526 N N . LEU A 1 187 ? -0.413 -1.210 9.166 1.00 82.75 187 LEU A N 1
ATOM 1527 C CA . LEU A 1 187 ? 0.321 -1.614 10.363 1.00 82.75 187 LEU A CA 1
ATOM 1528 C C . LEU A 1 187 ? -0.238 -0.901 11.596 1.00 82.75 187 LEU A C 1
ATOM 1530 O O . LEU A 1 187 ? -0.527 -1.555 12.597 1.00 82.75 187 LEU A O 1
ATOM 1534 N N . GLU A 1 188 ? -0.470 0.408 11.511 1.00 82.31 188 GLU A N 1
ATOM 1535 C CA . GLU A 1 188 ? -1.054 1.171 12.619 1.00 82.31 188 GLU A CA 1
ATOM 1536 C C . GLU A 1 188 ? -2.517 0.807 12.903 1.00 82.31 188 GLU A C 1
ATOM 1538 O O . GLU A 1 188 ? -2.917 0.740 14.066 1.00 82.31 188 GLU A O 1
ATOM 1543 N N . LEU A 1 189 ? -3.319 0.494 11.879 1.00 88.31 189 LEU A N 1
ATOM 1544 C CA . LEU A 1 189 ? -4.670 -0.034 12.071 1.00 88.31 189 LEU A CA 1
ATOM 1545 C C . LEU A 1 189 ? -4.645 -1.358 12.841 1.00 88.31 189 LEU A C 1
ATOM 1547 O O . LEU A 1 189 ? -5.477 -1.581 13.720 1.00 88.31 189 LEU A O 1
ATOM 1551 N N . ASN A 1 190 ? -3.687 -2.231 12.530 1.00 87.19 190 ASN A N 1
ATOM 1552 C CA . ASN A 1 190 ? -3.523 -3.499 13.228 1.00 87.19 190 ASN A CA 1
ATOM 1553 C C . ASN A 1 190 ? -3.090 -3.302 14.694 1.00 87.19 190 ASN A C 1
ATOM 1555 O O . ASN A 1 190 ? -3.603 -3.989 15.577 1.00 87.19 190 ASN A O 1
ATOM 1559 N N . GLU A 1 191 ? -2.202 -2.346 14.979 1.00 88.50 191 GLU A N 1
ATOM 1560 C CA . GLU A 1 191 ? -1.847 -1.974 16.358 1.00 88.50 191 GLU A CA 1
ATOM 1561 C C . GLU A 1 191 ? -3.062 -1.453 17.141 1.00 88.50 191 GLU A C 1
ATOM 1563 O O . GLU A 1 191 ? -3.313 -1.894 18.267 1.00 88.50 191 GLU A O 1
ATOM 1568 N N . GLU A 1 192 ? -3.863 -0.576 16.532 1.00 89.06 192 GLU A N 1
ATOM 1569 C CA . GLU A 1 192 ? -5.071 -0.029 17.157 1.00 89.06 192 GLU A CA 1
ATOM 1570 C C . GLU A 1 192 ? -6.126 -1.124 17.397 1.00 89.06 192 GLU A C 1
ATOM 1572 O O . GLU A 1 192 ? -6.760 -1.163 18.453 1.00 89.06 192 GLU A O 1
ATOM 1577 N N . LEU A 1 193 ? -6.279 -2.067 16.459 1.00 91.94 193 LEU A N 1
ATOM 1578 C CA . LEU A 1 193 ? -7.180 -3.215 16.588 1.00 91.94 193 LEU A CA 1
ATOM 1579 C C . LEU A 1 193 ? -6.764 -4.152 17.733 1.00 91.94 193 LEU A C 1
ATOM 1581 O O . LEU A 1 193 ? -7.616 -4.627 18.494 1.00 91.94 193 LEU A O 1
ATOM 1585 N N . LEU A 1 194 ? -5.461 -4.406 17.886 1.00 91.50 194 LEU A N 1
ATOM 1586 C CA . LEU A 1 194 ? -4.927 -5.165 19.019 1.00 91.50 194 LEU A CA 1
ATOM 1587 C C . LEU A 1 194 ? -5.186 -4.438 20.344 1.00 91.50 194 LEU A C 1
ATOM 1589 O O . LEU A 1 194 ? -5.568 -5.080 21.326 1.00 91.50 194 LEU A O 1
ATOM 1593 N N . ALA A 1 195 ? -5.041 -3.110 20.370 1.00 91.38 195 ALA A N 1
ATOM 1594 C CA . ALA A 1 195 ? -5.365 -2.301 21.540 1.00 91.38 195 ALA A CA 1
ATOM 1595 C C . ALA A 1 195 ? -6.859 -2.387 21.904 1.00 91.38 195 ALA A C 1
ATOM 1597 O O . ALA A 1 195 ? -7.166 -2.670 23.063 1.00 91.38 195 ALA A O 1
ATOM 1598 N N . VAL A 1 196 ? -7.770 -2.269 20.926 1.00 95.06 196 VAL A N 1
ATOM 1599 C CA . VAL A 1 196 ? -9.223 -2.427 21.140 1.00 95.06 196 VAL A CA 1
ATOM 1600 C C . VAL A 1 196 ? -9.544 -3.810 21.688 1.00 95.06 196 VAL A C 1
ATOM 1602 O O . VAL A 1 196 ? -10.315 -3.934 22.638 1.00 95.06 196 VAL A O 1
ATOM 1605 N N . THR A 1 197 ? -8.937 -4.857 21.130 1.00 93.06 197 THR A N 1
ATOM 1606 C CA . THR A 1 197 ? -9.157 -6.236 21.589 1.00 93.06 197 THR A CA 1
ATOM 1607 C C . THR A 1 197 ? -8.722 -6.402 23.045 1.00 93.06 197 THR A C 1
ATOM 1609 O O . THR A 1 197 ? -9.475 -6.939 23.856 1.00 93.06 197 THR A O 1
ATOM 1612 N N . ARG A 1 198 ? -7.540 -5.885 23.405 1.00 94.88 198 ARG A N 1
ATOM 1613 C CA . ARG A 1 198 ? -7.030 -5.914 24.782 1.00 94.88 198 ARG A CA 1
ATOM 1614 C C . ARG A 1 198 ? -7.946 -5.155 25.742 1.00 94.88 198 ARG A C 1
ATOM 1616 O O . ARG A 1 198 ? -8.324 -5.712 26.767 1.00 94.88 198 ARG A O 1
ATOM 1623 N N . LEU A 1 199 ? -8.322 -3.920 25.405 1.00 94.38 199 LEU A N 1
ATOM 1624 C CA . LEU A 1 199 ? -9.210 -3.107 26.240 1.00 94.38 199 LEU A CA 1
ATOM 1625 C C . LEU A 1 199 ? -10.611 -3.710 26.356 1.00 94.38 199 LEU A C 1
ATOM 1627 O O . LEU A 1 199 ? -11.248 -3.573 27.390 1.00 94.38 199 LEU A O 1
ATOM 1631 N N . THR A 1 200 ? -11.102 -4.394 25.323 1.00 95.94 200 THR A N 1
ATOM 1632 C CA . THR A 1 200 ? -12.405 -5.070 25.384 1.00 95.94 200 THR A CA 1
ATOM 1633 C C . THR A 1 200 ? -12.381 -6.200 26.410 1.00 95.94 200 THR A C 1
ATOM 1635 O O . THR A 1 200 ? -13.298 -6.292 27.221 1.00 95.94 200 THR A O 1
ATOM 1638 N N . LEU A 1 201 ? -11.320 -7.017 26.418 1.00 94.88 201 LEU A N 1
ATOM 1639 C CA . LEU A 1 201 ? -11.141 -8.080 27.413 1.00 94.88 201 LEU A CA 1
ATOM 1640 C C . LEU A 1 201 ? -11.010 -7.509 28.832 1.00 94.88 201 LEU A C 1
ATOM 1642 O O . LEU A 1 201 ? -11.666 -7.990 29.750 1.00 94.88 201 LEU A O 1
ATOM 1646 N N . GLU A 1 202 ? -10.216 -6.450 28.996 1.00 94.12 202 GLU A N 1
ATOM 1647 C CA . GLU A 1 202 ? -10.032 -5.763 30.282 1.00 94.12 202 GLU A CA 1
ATOM 1648 C C . GLU A 1 202 ? -11.347 -5.148 30.796 1.00 94.12 202 GLU A C 1
ATOM 1650 O O . GLU A 1 202 ? -11.698 -5.288 31.968 1.00 94.12 202 GLU A O 1
ATOM 1655 N N . ALA A 1 203 ? -12.130 -4.523 29.913 1.00 93.94 203 ALA A N 1
ATOM 1656 C CA . ALA A 1 203 ? -13.446 -3.987 30.248 1.00 93.94 203 ALA A CA 1
ATOM 1657 C C . ALA A 1 203 ? -14.437 -5.092 30.645 1.00 93.94 203 ALA A C 1
ATOM 1659 O O . ALA A 1 203 ? -15.202 -4.913 31.594 1.00 93.94 203 ALA A O 1
ATOM 1660 N N . GLU A 1 204 ? -14.435 -6.230 29.944 1.00 94.75 204 GLU A N 1
ATOM 1661 C CA . GLU A 1 204 ? -15.281 -7.381 30.274 1.00 94.75 204 GLU A CA 1
ATOM 1662 C C . GLU A 1 204 ? -14.937 -7.955 31.656 1.00 94.75 204 GLU A C 1
ATOM 1664 O O . GLU A 1 204 ? -15.840 -8.206 32.460 1.00 94.75 204 GLU A O 1
ATOM 1669 N N . GLU A 1 205 ? -13.646 -8.104 31.958 1.00 94.06 205 GLU A N 1
ATOM 1670 C CA . GLU A 1 205 ? -13.155 -8.550 33.263 1.00 94.06 205 GLU A CA 1
ATOM 1671 C C . GLU A 1 205 ? -13.611 -7.601 34.379 1.00 94.06 205 GLU A C 1
ATOM 1673 O O . GLU A 1 205 ? -14.311 -8.028 35.301 1.00 94.06 205 GLU A O 1
ATOM 1678 N N . LYS A 1 206 ? -13.342 -6.296 34.246 1.00 92.81 206 LYS A N 1
ATOM 1679 C CA . LYS A 1 206 ? -13.732 -5.281 35.241 1.00 92.81 206 LYS A CA 1
ATOM 1680 C C . LYS A 1 206 ? -15.240 -5.218 35.472 1.00 92.81 206 LYS A C 1
ATOM 1682 O O . LYS A 1 206 ? -15.703 -5.119 36.610 1.00 92.81 206 LYS A O 1
ATOM 1687 N N . VAL A 1 207 ? -16.043 -5.297 34.409 1.00 93.06 207 VAL A N 1
ATOM 1688 C CA . VAL A 1 207 ? -17.510 -5.309 34.528 1.00 93.06 207 VAL A CA 1
ATOM 1689 C C . VAL A 1 207 ? -17.998 -6.565 35.254 1.00 93.06 207 VAL A C 1
ATOM 1691 O O . VAL A 1 207 ? -18.940 -6.482 36.052 1.00 93.06 207 VAL A O 1
ATOM 1694 N N . ASN A 1 208 ? -17.372 -7.719 35.013 1.00 94.12 208 ASN A N 1
ATOM 1695 C CA . ASN A 1 208 ? -17.697 -8.951 35.725 1.00 94.12 208 ASN A CA 1
ATOM 1696 C C . ASN A 1 208 ? -17.334 -8.857 37.213 1.00 94.12 208 ASN A C 1
ATOM 1698 O O . ASN A 1 208 ? -18.197 -9.143 38.046 1.00 94.12 208 ASN A O 1
ATOM 1702 N N . GLU A 1 209 ? -16.140 -8.365 37.556 1.00 93.19 209 GLU A N 1
ATOM 1703 C CA . GLU A 1 209 ? -15.727 -8.118 38.946 1.00 93.19 209 GLU A CA 1
ATOM 1704 C C . GLU A 1 209 ? -16.719 -7.199 39.676 1.00 93.19 209 GLU A C 1
ATOM 1706 O O . GLU A 1 209 ? -17.225 -7.528 40.755 1.00 93.19 209 GLU A O 1
ATOM 1711 N N . PHE A 1 210 ? -17.088 -6.074 39.054 1.00 93.06 210 PHE A N 1
ATOM 1712 C CA . PHE A 1 210 ? -18.073 -5.144 39.606 1.00 93.06 210 PHE A CA 1
ATOM 1713 C C . PHE A 1 210 ? -19.443 -5.802 39.820 1.00 93.06 210 PHE A C 1
ATOM 1715 O O . PHE A 1 210 ? -20.097 -5.605 40.849 1.00 93.06 210 PHE A O 1
ATOM 1722 N N . LYS A 1 211 ? -19.897 -6.621 38.865 1.00 94.69 211 LYS A N 1
ATOM 1723 C CA . LYS A 1 211 ? -21.168 -7.348 38.966 1.00 94.69 211 LYS A CA 1
ATOM 1724 C C . LYS A 1 211 ? -21.148 -8.365 40.108 1.00 94.69 211 LYS A C 1
ATOM 1726 O O . LYS A 1 211 ? -22.161 -8.508 40.799 1.00 94.69 211 LYS A O 1
ATOM 1731 N N . GLU A 1 212 ? -20.034 -9.059 40.322 1.00 95.00 212 GLU A N 1
ATOM 1732 C CA . GLU A 1 212 ? -19.861 -9.993 41.436 1.00 95.00 212 GLU A CA 1
ATOM 1733 C C . GLU A 1 212 ? -19.867 -9.279 42.790 1.00 95.00 212 GLU A C 1
ATOM 1735 O O . GLU A 1 212 ? -20.623 -9.686 43.681 1.00 95.00 212 GLU A O 1
ATOM 1740 N N . LEU A 1 213 ? -19.116 -8.179 42.920 1.00 92.88 213 LEU A N 1
ATOM 1741 C CA . LEU A 1 213 ? -19.099 -7.334 44.118 1.00 92.88 213 LEU A CA 1
ATOM 1742 C C . LEU A 1 213 ? -20.500 -6.818 44.453 1.00 92.88 213 LEU A C 1
ATOM 1744 O O . LEU A 1 213 ? -20.990 -7.034 45.562 1.00 92.88 213 LEU A O 1
ATOM 1748 N N . ARG A 1 214 ? -21.204 -6.248 43.469 1.00 93.62 214 ARG A N 1
ATOM 1749 C CA . ARG A 1 214 ? -22.572 -5.747 43.654 1.00 93.62 214 ARG A CA 1
ATOM 1750 C C . ARG A 1 214 ? -23.556 -6.855 44.035 1.00 93.62 214 ARG A C 1
ATOM 1752 O O . ARG A 1 214 ? -24.483 -6.629 44.810 1.00 93.62 214 ARG A O 1
ATOM 1759 N N . ASN A 1 215 ? -23.398 -8.066 43.501 1.00 95.81 215 ASN A N 1
ATOM 1760 C CA . ASN A 1 215 ? -24.247 -9.205 43.870 1.00 95.81 215 ASN A CA 1
ATOM 1761 C C . ASN A 1 215 ? -23.933 -9.748 45.270 1.00 95.81 215 ASN A C 1
ATOM 1763 O O . ASN A 1 215 ? -24.822 -10.284 45.935 1.00 95.81 215 ASN A O 1
ATOM 1767 N N . LYS A 1 216 ? -22.679 -9.655 45.716 1.00 96.69 216 LYS A N 1
ATOM 1768 C CA . LYS A 1 216 ? -22.291 -9.987 47.087 1.00 96.69 216 LYS A CA 1
ATOM 1769 C C . LYS A 1 216 ? -22.880 -8.976 48.071 1.00 96.69 216 LYS A C 1
ATOM 1771 O O . LYS A 1 216 ? -23.601 -9.396 48.969 1.00 96.69 216 LYS A O 1
ATOM 1776 N N . GLU A 1 217 ? -22.681 -7.682 47.831 1.00 95.19 217 GLU A N 1
ATOM 1777 C CA . GLU A 1 217 ? -23.245 -6.600 48.650 1.00 95.19 217 GLU A CA 1
ATOM 1778 C C . GLU A 1 217 ? -24.773 -6.702 48.737 1.00 95.19 217 GLU A C 1
ATOM 1780 O O . GLU A 1 217 ? -25.346 -6.659 49.822 1.00 95.19 217 GLU A O 1
ATOM 1785 N N . LYS A 1 218 ? -25.450 -6.941 47.606 1.00 96.62 218 LYS A N 1
ATOM 1786 C CA . LYS A 1 218 ? -26.901 -7.152 47.587 1.00 96.62 218 LYS A CA 1
ATOM 1787 C C . LYS A 1 218 ? -27.335 -8.298 48.510 1.00 96.62 218 LYS A C 1
ATOM 1789 O O . LYS A 1 218 ? -28.283 -8.121 49.267 1.00 96.62 218 LYS A O 1
ATOM 1794 N N . ARG A 1 219 ? -26.656 -9.452 48.465 1.00 96.62 219 ARG A N 1
ATOM 1795 C CA . ARG A 1 219 ? -26.972 -10.596 49.343 1.00 96.62 219 ARG A CA 1
ATOM 1796 C C . ARG A 1 219 ? -26.740 -10.265 50.816 1.00 96.62 219 ARG A C 1
ATOM 1798 O O . ARG A 1 219 ? -27.528 -10.674 51.659 1.00 96.62 219 ARG A O 1
ATOM 1805 N N . GLU A 1 220 ? -25.677 -9.530 51.130 1.00 96.88 220 GLU A N 1
ATOM 1806 C CA . GLU A 1 220 ? -25.385 -9.086 52.498 1.00 96.88 220 GLU A CA 1
ATOM 1807 C C . GLU A 1 220 ? -26.459 -8.120 53.019 1.00 96.88 220 GLU A C 1
ATOM 1809 O O . GLU A 1 220 ? -26.944 -8.292 54.138 1.00 96.88 220 GLU A O 1
ATOM 1814 N N . LEU A 1 221 ? -26.902 -7.167 52.193 1.00 96.75 221 LEU A N 1
ATOM 1815 C CA . LEU A 1 221 ? -28.005 -6.263 52.522 1.00 96.75 221 LEU A CA 1
ATOM 1816 C C . LEU A 1 221 ? -29.338 -7.006 52.675 1.00 96.75 221 LEU A C 1
ATOM 1818 O O . LEU A 1 221 ? -30.066 -6.739 53.626 1.00 96.75 221 LEU A O 1
ATOM 1822 N N . GLU A 1 222 ? -29.654 -7.957 51.794 1.00 96.38 222 GLU A N 1
ATOM 1823 C CA . GLU A 1 222 ? -30.856 -8.796 51.908 1.00 96.38 222 GLU A CA 1
ATOM 1824 C C . GLU A 1 222 ? -30.853 -9.602 53.216 1.00 96.38 222 GLU A C 1
ATOM 1826 O O . GLU A 1 222 ? -31.845 -9.586 53.946 1.00 96.38 222 GLU A O 1
ATOM 1831 N N . ASN A 1 223 ? -29.726 -10.231 53.565 1.00 96.62 223 ASN A N 1
ATOM 1832 C CA . ASN A 1 223 ? -29.569 -10.950 54.832 1.00 96.62 223 ASN A CA 1
ATOM 1833 C C . ASN A 1 223 ? -29.714 -10.015 56.042 1.00 96.62 223 ASN A C 1
ATOM 1835 O O . ASN A 1 223 ? -30.375 -10.370 57.017 1.00 96.62 223 ASN A O 1
ATOM 1839 N N . SER A 1 224 ? -29.130 -8.814 55.970 1.00 97.31 224 SER A N 1
ATOM 1840 C CA . SER A 1 224 ? -29.240 -7.794 57.017 1.00 97.31 224 SER A CA 1
ATOM 1841 C C . SER A 1 224 ? -30.689 -7.342 57.212 1.00 97.31 224 SER A C 1
ATOM 1843 O O . SER A 1 224 ? -31.173 -7.286 58.340 1.00 97.31 224 SER A O 1
ATOM 1845 N N . VAL A 1 225 ? -31.433 -7.113 56.124 1.00 97.31 225 VAL A N 1
ATOM 1846 C CA . VAL A 1 225 ? -32.862 -6.773 56.187 1.00 97.31 225 VAL A CA 1
ATOM 1847 C C . VAL A 1 225 ? -33.668 -7.904 56.821 1.00 97.31 225 VAL A C 1
ATOM 1849 O O . VAL A 1 225 ? -34.470 -7.629 57.709 1.00 97.31 225 VAL A O 1
ATOM 1852 N N . VAL A 1 226 ? -33.448 -9.163 56.425 1.00 96.31 226 VAL A N 1
ATOM 1853 C CA . VAL A 1 226 ? -34.148 -10.310 57.033 1.00 96.31 226 VAL A CA 1
ATOM 1854 C C . VAL A 1 226 ? -33.855 -10.382 58.534 1.00 96.31 226 VAL A C 1
ATOM 1856 O O . VAL A 1 226 ? -34.797 -10.387 59.327 1.00 96.31 226 VAL A O 1
ATOM 1859 N N . SER A 1 227 ? -32.582 -10.313 58.932 1.00 96.38 227 SER A N 1
ATOM 1860 C CA . SER A 1 227 ? -32.174 -10.318 60.344 1.00 96.38 227 SER A CA 1
ATOM 1861 C C . SER A 1 227 ? -32.815 -9.174 61.135 1.00 96.38 227 SER A C 1
ATOM 1863 O O . SER A 1 227 ? -33.367 -9.400 62.208 1.00 96.38 227 SER A O 1
ATOM 1865 N N . LEU A 1 228 ? -32.803 -7.952 60.594 1.00 96.00 228 LEU A N 1
ATOM 1866 C CA . LEU A 1 228 ? -33.430 -6.792 61.230 1.00 96.00 228 LEU A CA 1
ATOM 1867 C C . LEU A 1 228 ? -34.950 -6.949 61.336 1.00 96.00 228 LEU A C 1
ATOM 1869 O O . LEU A 1 228 ? -35.539 -6.499 62.315 1.00 96.00 228 LEU A O 1
ATOM 1873 N N . THR A 1 229 ? -35.612 -7.574 60.357 1.00 95.81 229 THR A N 1
ATOM 1874 C CA . THR A 1 229 ? -37.060 -7.831 60.431 1.00 95.81 229 THR A CA 1
ATOM 1875 C C . THR A 1 229 ? -37.419 -8.892 61.469 1.00 95.81 229 THR A C 1
ATOM 1877 O O . THR A 1 229 ? -38.439 -8.745 62.147 1.00 95.81 229 THR A O 1
ATOM 1880 N N . GLU A 1 230 ? -36.585 -9.921 61.634 1.00 95.69 230 GLU A N 1
ATOM 1881 C CA . GLU A 1 230 ? -36.734 -10.926 62.689 1.00 95.69 230 GLU A CA 1
ATOM 1882 C C . GLU A 1 230 ? -36.521 -10.301 64.073 1.00 95.69 230 GLU A C 1
ATOM 1884 O O . GLU A 1 230 ? -37.395 -10.416 64.931 1.00 95.69 230 GLU A O 1
ATOM 1889 N N . GLU A 1 231 ? -35.458 -9.515 64.262 1.00 94.75 231 GLU A N 1
ATOM 1890 C CA . GLU A 1 231 ? -35.204 -8.794 65.516 1.00 94.75 231 GLU A CA 1
ATOM 1891 C C . GLU A 1 231 ? -36.337 -7.808 65.857 1.00 94.75 231 GLU A C 1
ATOM 1893 O O . GLU A 1 231 ? -36.774 -7.715 67.009 1.00 94.75 231 GLU A O 1
ATOM 1898 N N . ASN A 1 232 ? -36.890 -7.106 64.859 1.00 95.00 232 ASN A N 1
ATOM 1899 C CA . ASN A 1 232 ? -38.052 -6.235 65.064 1.00 95.00 232 ASN A CA 1
ATOM 1900 C C . ASN A 1 232 ? -39.295 -7.030 65.493 1.00 95.00 232 ASN A C 1
ATOM 1902 O O . ASN A 1 232 ? -40.067 -6.579 66.344 1.00 95.00 232 ASN A O 1
ATOM 1906 N N . ARG A 1 233 ? -39.504 -8.222 64.919 1.00 95.69 233 ARG A N 1
ATOM 1907 C CA . ARG A 1 233 ? -40.601 -9.122 65.299 1.00 95.69 233 ARG A CA 1
ATOM 1908 C C . ARG A 1 233 ? -40.429 -9.638 66.728 1.00 95.69 233 ARG A C 1
ATOM 1910 O O . ARG A 1 233 ? -41.418 -9.669 67.470 1.00 95.69 233 ARG A O 1
ATOM 1917 N N . ASP A 1 234 ? -39.217 -10.004 67.119 1.00 95.25 234 ASP A N 1
ATOM 1918 C CA . ASP A 1 234 ? -38.904 -10.483 68.466 1.00 95.25 234 ASP A CA 1
ATOM 1919 C C . ASP A 1 234 ? -39.059 -9.365 69.497 1.00 95.25 234 ASP A C 1
ATOM 1921 O O . ASP A 1 234 ? -39.737 -9.546 70.510 1.00 95.25 234 ASP A O 1
ATOM 1925 N N . THR A 1 235 ? -38.563 -8.165 69.188 1.00 94.62 235 THR A N 1
ATOM 1926 C CA . THR A 1 235 ? -38.742 -6.965 70.019 1.00 94.62 235 THR A CA 1
ATOM 1927 C C . THR A 1 235 ? -40.223 -6.616 70.185 1.00 94.62 235 THR A C 1
ATOM 1929 O O . THR A 1 235 ? -40.677 -6.333 71.295 1.00 94.62 235 THR A O 1
ATOM 1932 N N . ASN A 1 236 ? -41.021 -6.681 69.112 1.00 94.00 236 ASN A N 1
ATOM 1933 C CA . ASN A 1 236 ? -42.469 -6.449 69.180 1.00 94.00 236 ASN A CA 1
ATOM 1934 C C . ASN A 1 236 ? -43.176 -7.518 70.029 1.00 94.00 236 ASN A C 1
ATOM 1936 O O . ASN A 1 236 ? -44.044 -7.198 70.844 1.00 94.00 236 ASN A O 1
ATOM 1940 N N . SER A 1 237 ? -42.783 -8.785 69.883 1.00 94.31 237 SER A N 1
ATOM 1941 C CA . SER A 1 237 ? -43.321 -9.893 70.681 1.00 94.31 237 SER A CA 1
ATOM 1942 C C . SER A 1 237 ? -42.997 -9.717 72.166 1.00 94.31 237 SER A C 1
ATOM 1944 O O . SER A 1 237 ? -43.887 -9.856 73.009 1.00 94.31 237 SER A O 1
ATOM 1946 N N . LEU A 1 238 ? -41.761 -9.322 72.485 1.00 93.75 238 LEU A N 1
ATOM 1947 C CA . LEU A 1 238 ? -41.324 -9.013 73.84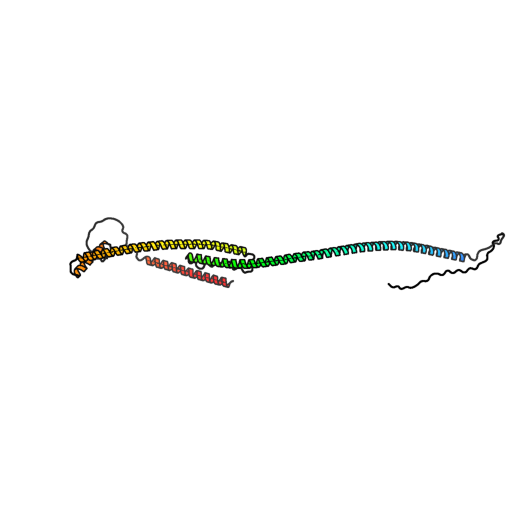3 1.00 93.75 238 LEU A CA 1
ATOM 1948 C C . LEU A 1 238 ? -42.076 -7.808 74.419 1.00 93.75 238 LEU A C 1
ATOM 1950 O O . LEU A 1 238 ? -42.537 -7.867 75.556 1.00 93.75 238 LEU A O 1
ATOM 1954 N N . LEU A 1 239 ? -42.281 -6.748 73.631 1.00 93.00 239 LEU A N 1
ATOM 1955 C CA . LEU A 1 239 ? -43.066 -5.581 74.040 1.00 93.00 239 LEU A CA 1
ATOM 1956 C C . LEU A 1 239 ? -44.510 -5.966 74.380 1.00 93.00 239 LEU A C 1
ATOM 1958 O O . LEU A 1 239 ? -45.034 -5.541 75.407 1.00 93.00 239 LEU A O 1
ATOM 1962 N N . ARG A 1 240 ? -45.158 -6.800 73.557 1.00 92.94 240 ARG A N 1
ATOM 1963 C CA . ARG A 1 240 ? -46.510 -7.305 73.851 1.00 92.94 240 ARG A CA 1
ATOM 1964 C C . ARG A 1 240 ? -46.539 -8.124 75.138 1.00 92.94 240 ARG A C 1
ATOM 1966 O O . ARG A 1 240 ? -47.440 -7.923 75.949 1.00 92.94 240 ARG A O 1
ATOM 1973 N N . ALA A 1 241 ? -45.565 -9.012 75.341 1.00 90.81 241 ALA A N 1
ATOM 1974 C CA . ALA A 1 241 ? -45.457 -9.802 76.564 1.00 90.81 241 ALA A CA 1
ATOM 1975 C C . ALA A 1 241 ? -45.270 -8.905 77.801 1.00 90.81 241 ALA A C 1
ATOM 1977 O O . ALA A 1 241 ? -46.005 -9.050 78.776 1.00 90.81 241 ALA A O 1
ATOM 1978 N N . ALA A 1 242 ? -44.370 -7.922 77.727 1.00 88.38 242 ALA A N 1
ATOM 1979 C CA . ALA A 1 242 ? -44.126 -6.958 78.796 1.00 88.38 242 ALA A CA 1
ATOM 1980 C C . ALA A 1 242 ? -45.363 -6.096 79.101 1.00 88.38 242 ALA A C 1
ATOM 1982 O O . ALA A 1 242 ? -45.669 -5.842 80.265 1.00 88.38 242 ALA A O 1
ATOM 1983 N N . LEU A 1 243 ? -46.116 -5.674 78.077 1.00 89.25 243 LEU A N 1
ATOM 1984 C CA . LEU A 1 243 ? -47.375 -4.944 78.261 1.00 89.25 243 LEU A CA 1
ATOM 1985 C C . LEU A 1 243 ? -48.440 -5.803 78.959 1.00 89.25 243 LEU A C 1
ATOM 1987 O O . LEU A 1 243 ? -49.111 -5.310 79.867 1.00 89.25 243 LEU A O 1
ATOM 1991 N N . LEU A 1 244 ? -48.572 -7.078 78.582 1.00 89.56 244 LEU A N 1
ATOM 1992 C CA . LEU A 1 244 ? -49.494 -8.014 79.234 1.00 89.56 244 LEU A CA 1
ATOM 1993 C C . LEU A 1 244 ? -49.095 -8.292 80.690 1.00 89.56 244 LEU A C 1
ATOM 1995 O O . LEU A 1 244 ? -49.956 -8.313 81.570 1.00 89.56 244 LEU A O 1
ATOM 1999 N N . GLU A 1 245 ? -47.802 -8.474 80.965 1.00 84.62 245 GLU A N 1
ATOM 2000 C CA . GLU A 1 245 ? -47.289 -8.658 82.326 1.00 84.62 245 GLU A CA 1
ATOM 2001 C C . GLU A 1 245 ? -47.528 -7.409 83.181 1.00 84.62 245 GLU A C 1
ATOM 2003 O O . GLU A 1 245 ? -48.039 -7.517 84.299 1.00 84.62 245 GLU A O 1
ATOM 2008 N N . LYS A 1 246 ? -47.253 -6.217 82.635 1.00 84.00 246 LYS A N 1
ATOM 2009 C CA . LYS A 1 246 ? -47.567 -4.938 83.280 1.00 84.00 246 LYS A CA 1
ATOM 2010 C C . LYS A 1 246 ? -49.051 -4.860 83.651 1.00 84.00 246 LYS A C 1
ATOM 2012 O O . LYS A 1 246 ? -49.365 -4.571 84.804 1.00 84.00 246 LYS A O 1
ATOM 2017 N N . GLU A 1 247 ? -49.960 -5.138 82.716 1.00 84.31 247 GLU A N 1
ATOM 2018 C CA . GLU A 1 247 ? -51.407 -5.104 82.975 1.00 84.31 247 GLU A CA 1
ATOM 2019 C C . GLU A 1 247 ? -51.817 -6.136 84.043 1.00 84.31 247 GLU A C 1
ATOM 2021 O O . GLU A 1 247 ? -52.639 -5.856 84.921 1.00 84.31 247 GLU A O 1
ATOM 2026 N N . ALA A 1 248 ? -51.223 -7.332 84.020 1.00 83.31 248 ALA A N 1
ATOM 2027 C CA . ALA A 1 248 ? -51.464 -8.358 85.029 1.00 83.31 248 ALA A CA 1
ATOM 2028 C C . ALA A 1 248 ? -51.006 -7.911 86.429 1.00 83.31 248 ALA A C 1
ATOM 2030 O O . ALA A 1 248 ? -51.734 -8.107 87.406 1.00 83.31 248 ALA A O 1
ATOM 2031 N N . VAL A 1 249 ? -49.835 -7.279 86.546 1.00 79.75 249 VAL A N 1
ATOM 2032 C CA . VAL A 1 249 ? -49.335 -6.712 87.810 1.00 79.75 249 VAL A CA 1
ATOM 2033 C C . VAL A 1 249 ? -50.224 -5.555 88.277 1.00 79.75 249 VAL A C 1
ATOM 2035 O O . VAL A 1 249 ? -50.607 -5.519 89.448 1.00 79.75 249 VAL A O 1
ATOM 2038 N N . GLU A 1 250 ? -50.635 -4.661 87.375 1.00 75.62 250 GLU A N 1
ATOM 2039 C CA . GLU A 1 250 ? -51.571 -3.566 87.668 1.00 75.62 250 GLU A CA 1
ATOM 2040 C C . GLU A 1 250 ? -52.908 -4.076 88.225 1.00 75.62 250 GLU A C 1
ATOM 2042 O O . GLU A 1 250 ? -53.420 -3.526 89.203 1.00 75.62 250 GLU A O 1
ATOM 2047 N N . LYS A 1 251 ? -53.452 -5.166 87.665 1.00 77.56 251 LYS A N 1
ATOM 2048 C CA . LYS A 1 251 ? -54.677 -5.815 88.167 1.00 77.56 251 LYS A CA 1
ATOM 2049 C C . LYS A 1 251 ? -54.492 -6.459 89.545 1.00 77.56 251 LYS A C 1
ATOM 2051 O O . LYS A 1 251 ? -55.436 -6.478 90.337 1.00 77.56 251 LYS A O 1
ATOM 2056 N N . ARG A 1 252 ? -53.300 -6.989 89.849 1.00 72.50 252 ARG A N 1
ATOM 2057 C CA . ARG A 1 252 ? -52.972 -7.597 91.157 1.00 72.50 252 ARG A CA 1
ATOM 2058 C C . ARG A 1 252 ? -52.794 -6.548 92.256 1.00 72.50 252 ARG A C 1
ATOM 2060 O O . ARG A 1 252 ? -53.135 -6.808 93.408 1.00 72.50 252 ARG A O 1
ATOM 2067 N N . LEU A 1 253 ? -52.305 -5.359 91.916 1.00 67.88 253 LEU A N 1
ATOM 2068 C CA . LEU A 1 253 ? -52.141 -4.250 92.852 1.00 67.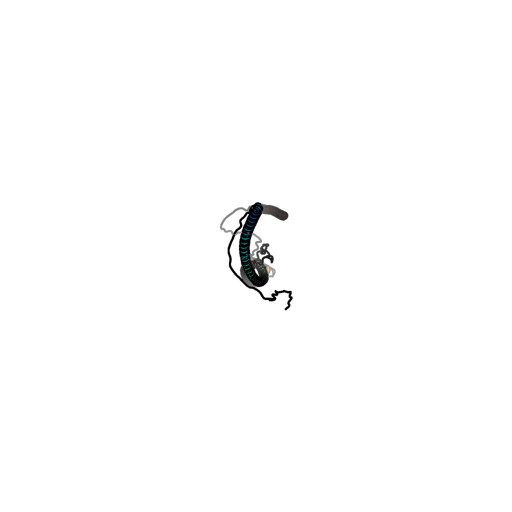88 253 LEU A CA 1
ATOM 2069 C C . LEU A 1 253 ? -53.483 -3.531 93.059 1.00 67.88 253 LEU A C 1
ATOM 2071 O O . LEU A 1 253 ? -53.787 -2.547 92.403 1.00 67.88 253 LEU A O 1
ATOM 2075 N N . LYS A 1 254 ? -54.316 -3.988 93.998 1.00 59.88 254 LYS A N 1
ATOM 2076 C CA . LYS A 1 254 ? -55.611 -3.363 94.357 1.00 59.88 254 LYS A CA 1
ATOM 2077 C C . LYS A 1 254 ? -55.448 -2.182 95.344 1.00 59.88 254 LYS A C 1
ATOM 2079 O O . LYS A 1 254 ? -56.007 -2.194 96.432 1.00 59.88 254 LYS A O 1
ATOM 2084 N N . VAL A 1 255 ? -54.652 -1.167 94.991 1.00 59.88 255 VAL A N 1
ATOM 2085 C CA . VAL A 1 255 ? -54.294 -0.029 95.883 1.00 59.88 255 VAL A CA 1
ATOM 2086 C C . VAL A 1 255 ? -54.624 1.339 95.231 1.00 59.88 255 VAL A C 1
ATOM 2088 O O . VAL A 1 255 ? -54.973 1.384 94.050 1.00 59.88 255 VAL A O 1
ATOM 2091 N N . ASN A 1 256 ? -54.597 2.454 95.975 1.00 67.06 256 ASN A N 1
ATOM 2092 C CA . ASN A 1 256 ? -54.798 3.823 95.452 1.00 67.06 256 ASN A CA 1
ATOM 2093 C C . ASN A 1 256 ? -53.746 4.175 94.362 1.00 67.06 256 ASN A C 1
ATOM 2095 O O . ASN A 1 256 ? -52.669 3.576 94.330 1.00 67.06 256 ASN A O 1
ATOM 2099 N N . SER A 1 257 ? -54.061 5.111 93.450 1.00 69.06 257 SER A N 1
ATOM 2100 C CA . SER A 1 257 ? -53.248 5.437 92.260 1.00 69.06 257 SER A CA 1
ATOM 2101 C C . SER A 1 257 ? -51.783 5.792 92.546 1.00 69.06 257 SER A C 1
ATOM 2103 O O . SER A 1 257 ? -50.912 5.404 91.770 1.00 69.06 257 SER A O 1
ATOM 2105 N N . GLU A 1 258 ? -51.487 6.469 93.657 1.00 70.81 258 GLU A N 1
ATOM 2106 C CA . GLU A 1 258 ? -50.131 6.919 94.001 1.00 70.81 258 GLU A CA 1
ATOM 2107 C C . GLU A 1 258 ? -49.266 5.752 94.505 1.00 70.81 258 GLU A C 1
ATOM 2109 O O . GLU A 1 258 ? -48.132 5.562 94.072 1.00 70.81 258 GLU A O 1
ATOM 2114 N N . GLN A 1 259 ? -49.833 4.894 95.357 1.00 67.56 259 GLN A N 1
ATOM 2115 C CA . GLN A 1 259 ? -49.150 3.709 95.892 1.00 67.56 259 GLN A CA 1
ATOM 2116 C C . GLN A 1 259 ? -48.975 2.616 94.827 1.00 67.56 259 GLN A C 1
ATOM 2118 O O . GLN A 1 259 ? -47.946 1.941 94.802 1.00 67.56 259 GLN A O 1
ATOM 2123 N N . LYS A 1 260 ? -49.934 2.485 93.897 1.00 69.56 260 LYS A N 1
ATOM 2124 C CA . LYS A 1 260 ? -49.791 1.653 92.688 1.00 69.56 260 LYS A CA 1
ATOM 2125 C C . LYS A 1 260 ? -48.606 2.092 91.835 1.00 69.56 260 LYS A C 1
ATOM 2127 O O . LYS A 1 260 ? -47.818 1.249 91.415 1.00 69.56 260 LYS A O 1
ATOM 2132 N N . ARG A 1 261 ? -48.469 3.402 91.599 1.00 71.69 261 ARG A N 1
ATOM 2133 C CA . ARG A 1 261 ? -47.385 3.972 90.791 1.00 71.69 261 ARG A CA 1
ATOM 2134 C C . ARG A 1 261 ? -46.016 3.679 91.404 1.00 71.69 261 ARG A C 1
ATOM 2136 O O . ARG A 1 261 ? -45.128 3.216 90.696 1.00 71.69 261 ARG A O 1
ATOM 2143 N N . VAL A 1 262 ? -45.866 3.874 92.715 1.00 73.81 262 VAL A N 1
ATOM 2144 C CA . VAL A 1 262 ? -44.610 3.594 93.436 1.00 73.81 262 VAL A CA 1
ATOM 2145 C C . VAL A 1 262 ? -44.264 2.099 93.420 1.00 73.81 262 VAL A C 1
ATOM 2147 O O . VAL A 1 262 ? -43.115 1.743 93.174 1.00 73.81 262 VAL A O 1
ATOM 2150 N N . ALA A 1 263 ? -45.245 1.211 93.612 1.00 71.25 263 ALA A N 1
ATOM 2151 C CA . ALA A 1 263 ? -45.013 -0.235 93.588 1.00 71.25 263 ALA A CA 1
ATOM 2152 C C . ALA A 1 263 ? -44.610 -0.751 92.193 1.00 71.25 263 ALA A C 1
ATOM 2154 O O . ALA A 1 263 ? -43.705 -1.576 92.078 1.00 71.25 263 ALA A O 1
ATOM 2155 N N . LEU A 1 264 ? -45.239 -0.245 91.127 1.00 75.81 264 LEU A N 1
ATOM 2156 C CA . LEU A 1 264 ? -44.861 -0.576 89.748 1.00 75.81 264 LEU A CA 1
ATOM 2157 C C . LEU A 1 264 ? -43.449 -0.085 89.414 1.00 75.81 264 LEU A C 1
ATOM 2159 O O . LEU A 1 264 ? -42.690 -0.822 88.790 1.00 75.81 264 LEU A O 1
ATOM 2163 N N . LEU A 1 265 ? -43.081 1.117 89.869 1.00 77.06 265 LEU A N 1
ATOM 2164 C CA . LEU A 1 265 ? -41.731 1.660 89.698 1.00 77.06 265 LEU A CA 1
ATOM 2165 C C . LEU A 1 265 ? -40.674 0.794 90.392 1.00 77.06 265 LEU A C 1
ATOM 2167 O O . LEU A 1 265 ? -39.669 0.484 89.769 1.00 77.06 265 LEU A O 1
ATOM 2171 N N . GLN A 1 266 ? -40.920 0.322 91.618 1.00 77.00 266 GLN A N 1
ATOM 2172 C CA . GLN A 1 266 ? -39.987 -0.574 92.320 1.00 77.00 266 GLN A CA 1
ATOM 2173 C C . GLN A 1 266 ? -39.836 -1.940 91.634 1.00 77.00 266 GLN A C 1
ATOM 2175 O O . GLN A 1 266 ? -38.752 -2.525 91.633 1.00 77.00 266 GLN A O 1
ATOM 2180 N N . ILE A 1 267 ? -40.916 -2.473 91.052 1.00 76.50 267 ILE A N 1
ATOM 2181 C CA . ILE A 1 267 ? -40.861 -3.726 90.283 1.00 76.50 267 ILE A CA 1
ATOM 2182 C C . ILE A 1 267 ? -40.069 -3.515 88.988 1.00 76.50 267 ILE A C 1
ATOM 2184 O O . ILE A 1 267 ? -39.203 -4.329 88.672 1.00 76.50 267 ILE A O 1
ATOM 2188 N N . ALA A 1 268 ? -40.316 -2.413 88.275 1.00 77.75 268 ALA A N 1
ATOM 2189 C CA . ALA A 1 268 ? -39.575 -2.055 87.071 1.00 77.75 268 ALA A CA 1
ATOM 2190 C C . ALA A 1 268 ? -38.087 -1.799 87.366 1.00 77.75 268 ALA A C 1
ATOM 2192 O O . ALA A 1 268 ? -37.236 -2.289 86.633 1.00 77.75 268 ALA A O 1
ATOM 2193 N N . GLU A 1 269 ? -37.765 -1.114 88.464 1.00 77.56 269 GLU A N 1
ATOM 2194 C CA . GLU A 1 269 ? -36.394 -0.857 88.918 1.00 77.56 269 GLU A CA 1
ATOM 2195 C C . GLU A 1 269 ? -35.642 -2.162 89.205 1.00 77.56 269 GLU A C 1
ATOM 2197 O O . GLU A 1 269 ? -34.540 -2.368 88.696 1.00 77.56 269 GLU A O 1
ATOM 2202 N N . ARG A 1 270 ? -36.264 -3.102 89.932 1.00 74.81 270 ARG A N 1
ATOM 2203 C CA . ARG A 1 270 ? -35.683 -4.437 90.156 1.00 74.81 270 ARG A CA 1
ATOM 2204 C C . ARG A 1 270 ? -35.548 -5.240 88.862 1.00 74.81 270 ARG A C 1
ATOM 2206 O O . ARG A 1 270 ? -34.589 -5.992 88.711 1.00 74.81 270 ARG A O 1
ATOM 2213 N N . GLY A 1 271 ? -36.497 -5.099 87.937 1.00 74.62 271 GLY A N 1
ATOM 2214 C CA . GLY A 1 271 ? -36.439 -5.713 86.610 1.00 74.62 271 GLY A CA 1
ATOM 2215 C C . GLY A 1 271 ? -35.254 -5.201 85.791 1.00 74.62 271 GLY A C 1
ATOM 2216 O O . GLY A 1 271 ? -34.451 -6.008 85.331 1.00 74.62 271 GLY A O 1
ATOM 2217 N N . LEU A 1 272 ? -35.095 -3.875 85.690 1.00 74.50 272 LEU A N 1
ATOM 2218 C CA . LEU A 1 272 ? -33.965 -3.220 85.020 1.00 74.50 272 LEU A CA 1
ATOM 2219 C C . LEU A 1 272 ? -32.621 -3.603 85.651 1.00 74.50 272 LEU A C 1
ATOM 2221 O O . LEU A 1 272 ? -31.677 -3.905 84.925 1.00 74.50 272 LEU A O 1
ATOM 2225 N N . GLN A 1 273 ? -32.536 -3.641 86.986 1.00 74.38 273 GLN A N 1
ATOM 2226 C CA . GLN A 1 273 ? -31.329 -4.078 87.695 1.00 74.38 273 GLN A CA 1
ATOM 2227 C C . GLN A 1 273 ? -30.944 -5.521 87.337 1.00 74.38 273 GLN A C 1
ATOM 2229 O O . GLN A 1 273 ? -29.768 -5.795 87.115 1.00 74.38 273 GLN A O 1
ATOM 2234 N N . ARG A 1 274 ? -31.915 -6.441 87.216 1.00 73.25 274 ARG A N 1
ATOM 2235 C CA . ARG A 1 274 ? -31.645 -7.844 86.839 1.00 73.25 274 ARG A CA 1
ATOM 2236 C C . ARG A 1 274 ? -31.133 -8.006 85.408 1.00 73.25 274 ARG A C 1
ATOM 2238 O O . ARG A 1 274 ? -30.404 -8.957 85.157 1.00 73.25 274 ARG A O 1
ATOM 2245 N N . VAL A 1 275 ? -31.498 -7.107 84.495 1.00 69.06 275 VAL A N 1
ATOM 2246 C CA . VAL A 1 275 ? -31.012 -7.107 83.101 1.00 69.06 275 VAL A CA 1
ATOM 2247 C C . VAL A 1 275 ? -29.820 -6.165 82.879 1.00 69.06 275 VAL A C 1
ATOM 2249 O O . VAL A 1 275 ? -29.443 -5.911 81.741 1.00 69.06 275 VAL A O 1
ATOM 2252 N N . GLY A 1 276 ? -29.208 -5.654 83.955 1.00 63.50 276 GLY A N 1
ATOM 2253 C CA . GLY A 1 276 ? -27.966 -4.874 83.899 1.00 63.50 276 GLY A CA 1
ATOM 2254 C C . GLY A 1 276 ? -28.129 -3.377 83.607 1.00 63.50 276 GLY A C 1
ATOM 2255 O O . GLY A 1 276 ? -27.130 -2.673 83.521 1.00 63.50 276 GLY A O 1
ATOM 2256 N N . PHE A 1 277 ? -29.357 -2.856 83.524 1.00 68.94 277 PHE A N 1
ATOM 2257 C CA . PHE A 1 277 ? -29.659 -1.427 83.323 1.00 68.94 277 PHE A CA 1
ATOM 2258 C C . PHE A 1 277 ? -29.784 -0.641 84.646 1.00 68.94 277 PHE A C 1
ATOM 2260 O O . PHE A 1 277 ? -30.485 0.369 84.733 1.00 68.94 277 PHE A O 1
ATOM 2267 N N . GLY A 1 278 ? -29.133 -1.108 85.713 1.00 55.59 278 GLY A N 1
ATOM 2268 C CA . GLY A 1 278 ? -29.105 -0.399 86.990 1.00 55.59 278 GLY A CA 1
ATOM 2269 C C . GLY A 1 278 ? -28.220 0.841 86.895 1.00 55.59 278 GLY A C 1
ATOM 2270 O O . GLY A 1 278 ? -27.000 0.716 86.839 1.00 55.59 278 GLY A O 1
ATOM 2271 N N . PHE A 1 279 ? -28.823 2.033 86.893 1.00 51.56 279 PHE A N 1
ATOM 2272 C CA . PHE A 1 279 ? -28.098 3.291 87.074 1.00 51.56 279 PHE A CA 1
ATOM 2273 C C . PHE A 1 279 ? -27.221 3.184 88.328 1.00 51.56 279 PHE A C 1
ATOM 2275 O O . PHE A 1 279 ? -27.734 3.065 89.441 1.00 51.56 279 PHE A O 1
ATOM 2282 N N . MET A 1 280 ? -25.900 3.254 88.150 1.00 52.03 280 MET A N 1
ATOM 2283 C CA . MET A 1 280 ? -24.941 3.479 89.229 1.00 52.03 280 MET A CA 1
ATOM 2284 C C . MET A 1 280 ? -25.112 4.908 89.762 1.00 52.03 280 MET A C 1
ATOM 2286 O O . MET A 1 280 ? -24.252 5.762 89.571 1.00 52.03 280 MET A O 1
ATOM 2290 N N . MET A 1 281 ? -26.242 5.209 90.396 1.00 46.25 281 MET A N 1
ATOM 2291 C CA . MET A 1 281 ? -26.383 6.417 91.197 1.00 46.25 281 MET A CA 1
ATOM 2292 C C . MET A 1 281 ? -26.166 6.006 92.648 1.00 46.25 281 MET A C 1
ATOM 2294 O O . MET A 1 281 ? -26.980 5.308 93.246 1.00 46.25 281 MET A O 1
ATOM 2298 N N . GLY A 1 282 ? -24.978 6.338 93.150 1.00 49.31 282 GLY A N 1
ATOM 2299 C CA . GLY A 1 282 ? -24.455 5.835 94.410 1.00 49.31 282 GLY A CA 1
ATOM 2300 C C . GLY A 1 282 ? -25.348 6.107 95.619 1.00 49.31 282 GLY A C 1
ATOM 2301 O O . GLY A 1 282 ? -25.881 7.198 95.799 1.00 49.31 282 GLY A O 1
ATOM 2302 N N . SER A 1 283 ? -25.419 5.115 96.501 1.00 38.75 283 SER A N 1
ATOM 2303 C CA . SER A 1 283 ? -25.603 5.316 97.935 1.00 38.75 283 SER A CA 1
ATOM 2304 C C . SER A 1 283 ? -25.056 4.086 98.652 1.00 38.75 283 SER A C 1
ATOM 2306 O O . SER A 1 283 ? -25.424 2.958 98.330 1.00 38.75 283 SER A O 1
ATOM 2308 N N . GLY A 1 284 ? -24.073 4.301 99.523 1.00 40.66 284 GLY A N 1
ATOM 2309 C CA . GLY A 1 284 ? -23.285 3.240 100.135 1.00 40.66 284 GLY A CA 1
ATOM 2310 C C . GLY A 1 284 ? -24.034 2.439 101.198 1.00 40.66 284 GLY A C 1
ATOM 2311 O O . GLY A 1 284 ? -24.975 2.930 101.816 1.00 40.66 284 GLY A O 1
ATOM 2312 N N . ASN A 1 285 ? -23.539 1.227 101.455 1.00 36.53 285 ASN A N 1
ATOM 2313 C CA . ASN A 1 285 ? -22.923 0.812 102.723 1.00 36.53 285 ASN A CA 1
ATOM 2314 C C . ASN A 1 285 ? -23.127 -0.698 102.995 1.00 36.53 285 ASN A C 1
ATOM 2316 O O . ASN A 1 285 ? -24.208 -1.238 102.784 1.00 36.53 285 ASN A O 1
ATOM 2320 N N . VAL A 1 286 ? -22.071 -1.283 103.571 1.00 36.22 286 VAL A N 1
ATOM 2321 C CA . VAL A 1 286 ? -21.962 -2.535 104.349 1.00 36.22 286 VAL A CA 1
ATOM 2322 C C . VAL A 1 286 ? -21.868 -3.884 103.614 1.00 36.22 286 VAL A C 1
ATOM 2324 O O . VAL A 1 286 ? -22.852 -4.497 103.219 1.00 36.22 286 VAL A O 1
ATOM 2327 N N . GLU A 1 287 ? -20.609 -4.337 103.549 1.00 37.81 287 GLU A N 1
ATOM 2328 C CA . GLU A 1 287 ? -20.085 -5.681 103.855 1.00 37.81 287 GLU A CA 1
ATOM 2329 C C . GLU A 1 287 ? -20.875 -6.923 103.412 1.00 37.81 287 GLU A C 1
ATOM 2331 O O . GLU A 1 287 ? -21.794 -7.377 104.087 1.00 37.81 287 GLU A O 1
ATOM 2336 N N . GLN A 1 288 ? -20.308 -7.641 102.438 1.00 39.62 288 GLN A N 1
ATOM 2337 C CA . GLN A 1 288 ? -19.798 -8.976 102.753 1.00 39.62 288 GLN A CA 1
ATOM 2338 C C . GLN A 1 288 ? -18.603 -9.345 101.869 1.00 39.62 288 GLN A C 1
ATOM 2340 O O . GLN A 1 288 ? -18.672 -9.397 100.644 1.00 39.62 288 GLN A O 1
ATOM 2345 N N . SER A 1 289 ? -17.494 -9.548 102.572 1.00 37.84 289 SER A N 1
ATOM 2346 C CA . SER A 1 289 ? -16.215 -10.088 102.135 1.00 37.84 289 SER A CA 1
ATOM 2347 C C . SER A 1 289 ? -16.312 -11.591 101.854 1.00 37.84 289 SER A C 1
ATOM 2349 O O . SER A 1 289 ? -16.878 -12.316 102.672 1.00 37.84 289 SER A O 1
ATOM 2351 N N . LEU A 1 290 ? -15.734 -12.034 100.731 1.00 34.47 290 LEU A N 1
ATOM 2352 C CA . LEU A 1 290 ? -14.756 -13.136 100.626 1.00 34.47 290 LEU A CA 1
ATOM 2353 C C . LEU A 1 290 ? -14.251 -13.158 99.164 1.00 34.47 290 LEU A C 1
ATOM 2355 O O . LEU A 1 290 ? -15.038 -13.368 98.245 1.00 34.47 290 LEU A O 1
ATOM 2359 N N . GLU A 1 291 ? -13.050 -12.640 98.884 1.00 35.47 291 GLU A N 1
ATOM 2360 C CA . GLU A 1 291 ? -11.815 -13.413 98.605 1.00 35.47 291 GLU A CA 1
ATOM 2361 C C . GLU A 1 291 ? -12.007 -14.499 97.518 1.00 35.47 291 GLU A C 1
ATOM 2363 O O . GLU A 1 291 ? -12.811 -15.408 97.671 1.00 35.47 291 GLU A O 1
ATOM 2368 N N . SER A 1 292 ? -11.286 -14.486 96.386 1.00 34.41 292 SER A N 1
ATOM 2369 C CA . SER A 1 292 ? -9.824 -14.594 96.388 1.00 34.41 292 SER A CA 1
ATOM 2370 C C . SER A 1 292 ? -9.129 -14.405 95.021 1.00 34.41 292 SER A C 1
ATOM 2372 O O . SER A 1 292 ? -9.606 -14.928 94.019 1.00 34.41 292 SER A O 1
ATOM 2374 N N . PHE A 1 293 ? -7.927 -13.796 95.086 1.00 35.59 293 PHE A N 1
ATOM 2375 C CA . PHE A 1 293 ? -6.717 -13.935 94.229 1.00 35.59 293 PHE A CA 1
ATOM 2376 C C . PHE A 1 293 ? -6.787 -13.470 92.747 1.00 35.59 293 PHE A C 1
ATOM 2378 O O . PHE A 1 293 ? -7.732 -13.777 92.045 1.00 35.59 293 PHE A O 1
ATOM 2385 N N . SER A 1 294 ? -5.818 -12.764 92.139 1.00 33.62 294 SER A N 1
ATOM 2386 C CA . SER A 1 294 ? -4.430 -12.395 92.480 1.00 33.62 294 SER A CA 1
ATOM 2387 C C . SER A 1 294 ? -3.881 -11.318 91.515 1.00 33.62 294 SER A C 1
ATOM 2389 O O . SER A 1 294 ? -4.156 -11.422 90.326 1.00 33.62 294 SER A O 1
ATOM 2391 N N . GLY A 1 295 ? -3.000 -10.428 92.010 1.00 34.00 295 GLY A N 1
ATOM 2392 C CA . GLY A 1 295 ? -1.909 -9.747 91.266 1.00 34.00 295 GLY A CA 1
ATOM 2393 C C . GLY A 1 295 ? -2.325 -8.678 90.240 1.00 34.00 295 GLY A C 1
ATOM 2394 O O . GLY A 1 295 ? -3.182 -8.916 89.413 1.00 34.00 295 GLY A O 1
ATOM 2395 N N . THR A 1 296 ? -1.790 -7.461 90.181 1.00 36.69 296 THR A N 1
ATOM 2396 C CA . THR A 1 296 ? -0.520 -6.886 90.644 1.00 36.69 296 THR A CA 1
ATOM 2397 C C . THR A 1 296 ? -0.685 -5.363 90.678 1.00 36.69 296 THR A C 1
ATOM 2399 O O . THR A 1 296 ? -1.307 -4.781 89.793 1.00 36.69 296 THR A O 1
ATOM 2402 N N . LYS A 1 297 ? -0.111 -4.722 91.699 1.00 41.34 297 LYS A N 1
ATOM 2403 C CA . LYS A 1 297 ? 0.104 -3.271 91.771 1.00 41.34 297 LYS A CA 1
ATOM 2404 C C . LYS A 1 297 ? 1.109 -2.828 90.697 1.00 41.34 297 LYS A C 1
ATOM 2406 O O . LYS A 1 297 ? 2.180 -3.423 90.642 1.00 41.34 297 LYS A O 1
ATOM 2411 N N . SER A 1 298 ? 0.840 -1.726 89.998 1.00 32.59 298 SER A N 1
ATOM 2412 C CA . SER A 1 298 ? 1.823 -0.643 89.833 1.00 32.59 298 SER A CA 1
ATOM 2413 C C . SER A 1 298 ? 1.136 0.659 89.410 1.00 32.59 298 SER A C 1
ATOM 2415 O O . SER A 1 298 ? 0.525 0.736 88.351 1.00 32.59 298 SER A O 1
ATOM 2417 N N . ASP A 1 299 ? 1.224 1.629 90.314 1.00 34.66 299 ASP A N 1
ATOM 2418 C CA . ASP A 1 299 ? 1.326 3.077 90.145 1.00 34.66 299 ASP A CA 1
ATOM 2419 C C . ASP A 1 299 ? 0.625 3.787 88.976 1.00 34.66 299 ASP A C 1
ATOM 2421 O O . ASP A 1 299 ? 1.073 3.853 87.838 1.00 34.66 299 ASP A O 1
ATOM 2425 N N . SER A 1 300 ? -0.440 4.472 89.388 1.00 47.00 300 SER A N 1
ATOM 2426 C CA . SER A 1 300 ? -0.854 5.797 88.936 1.00 47.00 300 SER A CA 1
ATOM 2427 C C . SER A 1 300 ? 0.328 6.777 88.898 1.00 47.00 300 SER A C 1
ATOM 2429 O O . SER A 1 300 ? 0.750 7.236 89.959 1.00 47.00 300 SER A O 1
ATOM 2431 N N . SER A 1 301 ? 0.799 7.158 87.709 1.00 52.69 301 SER A N 1
ATOM 2432 C CA . SER A 1 301 ? 1.445 8.456 87.442 1.00 52.69 301 SER A CA 1
ATOM 2433 C C . SER A 1 301 ? 1.909 8.530 85.985 1.00 52.69 301 SER A C 1
ATOM 2435 O O . SER A 1 301 ? 3.020 8.108 85.706 1.00 52.69 301 SER A O 1
ATOM 2437 N N . GLU A 1 302 ? 1.099 9.091 85.083 1.00 36.81 302 GLU A N 1
ATOM 2438 C CA . GLU A 1 302 ? 1.576 9.801 83.878 1.00 36.81 302 GLU A CA 1
ATOM 2439 C C . GLU A 1 302 ? 0.371 10.399 83.137 1.00 36.81 302 GLU A C 1
ATOM 2441 O O . GLU A 1 302 ? -0.290 9.749 82.337 1.00 36.81 302 GLU A O 1
ATOM 2446 N N . CYS A 1 303 ? 0.041 11.655 83.445 1.00 42.59 303 CYS A N 1
ATOM 2447 C CA . CYS A 1 303 ? -0.934 12.442 82.681 1.00 42.59 303 CYS A CA 1
ATOM 2448 C C . CYS A 1 303 ? -0.326 13.783 82.225 1.00 42.59 303 CYS A C 1
ATOM 2450 O O . CYS A 1 303 ? -1.046 14.759 82.032 1.00 42.59 303 CYS A O 1
ATOM 2452 N N . GLU A 1 304 ? 1.004 13.834 82.062 1.00 44.59 304 GLU A N 1
ATOM 2453 C CA . GLU A 1 304 ? 1.732 15.024 81.588 1.00 44.59 304 GLU A CA 1
ATOM 2454 C C . GLU A 1 304 ? 2.667 14.774 80.380 1.00 44.59 304 GLU A C 1
ATOM 2456 O O . GLU A 1 304 ? 3.153 15.741 79.796 1.00 44.59 304 GLU A O 1
ATOM 2461 N N . GLU A 1 305 ? 2.878 13.532 79.914 1.00 47.28 305 GLU A N 1
ATOM 2462 C CA . GLU A 1 305 ? 3.842 13.252 78.825 1.00 47.28 305 GLU A CA 1
ATOM 2463 C C . GLU A 1 305 ? 3.243 13.269 77.394 1.00 47.28 305 GLU A C 1
ATOM 2465 O O . GLU A 1 305 ? 3.962 13.433 76.404 1.00 47.28 305 GLU A O 1
ATOM 2470 N N . GLU A 1 306 ? 1.914 13.213 77.234 1.00 51.22 306 GLU A N 1
ATOM 2471 C CA . GLU A 1 306 ? 1.279 13.170 75.900 1.00 51.22 306 GLU A CA 1
ATOM 2472 C C . GLU A 1 306 ? 1.324 14.505 75.131 1.00 51.22 306 GLU A C 1
ATOM 2474 O O . GLU A 1 306 ? 1.344 14.519 73.894 1.00 51.22 306 GLU A O 1
ATOM 2479 N N . VAL A 1 307 ? 1.409 15.646 75.825 1.00 51.16 307 VAL A N 1
ATOM 2480 C CA . VAL A 1 307 ? 1.397 16.968 75.166 1.00 51.16 307 VAL A CA 1
ATOM 2481 C C . VAL A 1 307 ? 2.734 17.259 74.466 1.00 51.16 307 VAL A C 1
ATOM 2483 O O . VAL A 1 307 ? 2.760 17.889 73.404 1.00 51.16 307 VAL A O 1
ATOM 2486 N N . VAL A 1 308 ? 3.846 16.733 74.994 1.00 54.38 308 VAL A N 1
ATOM 2487 C CA . VAL A 1 308 ? 5.188 16.894 74.404 1.00 54.38 308 VAL A CA 1
ATOM 2488 C C . VAL A 1 308 ? 5.348 16.033 73.137 1.00 54.38 308 VAL A C 1
ATOM 2490 O O . VAL A 1 308 ? 5.989 16.465 72.174 1.00 54.38 308 VAL A O 1
ATOM 2493 N N . SER A 1 309 ? 4.678 14.877 73.058 1.00 71.94 309 SER A N 1
ATOM 2494 C CA . SER A 1 309 ? 4.682 14.010 71.865 1.00 71.94 309 SER A CA 1
ATOM 2495 C C . SER A 1 309 ? 3.852 14.559 70.700 1.00 71.94 309 SER A C 1
ATOM 2497 O O . SER A 1 309 ? 4.281 14.478 69.540 1.00 71.94 309 SER A O 1
ATOM 2499 N N . LEU A 1 310 ? 2.693 15.168 70.973 1.00 77.12 310 LEU A N 1
ATOM 2500 C CA . LEU A 1 310 ? 1.856 15.744 69.917 1.00 77.12 310 LEU A CA 1
ATOM 2501 C C . LEU A 1 310 ? 2.477 17.022 69.338 1.00 77.12 310 LEU A C 1
ATOM 2503 O O . LEU A 1 310 ? 2.578 17.150 68.117 1.00 77.12 310 LEU A O 1
ATOM 2507 N N . ALA A 1 311 ? 2.970 17.928 70.190 1.00 78.50 311 ALA A N 1
ATOM 2508 C CA . ALA A 1 311 ? 3.624 19.158 69.744 1.00 78.50 311 ALA A CA 1
ATOM 2509 C C . ALA A 1 311 ? 4.888 18.871 68.910 1.00 78.50 311 ALA A C 1
ATOM 2511 O O . ALA A 1 311 ? 5.056 19.457 67.842 1.00 78.50 311 ALA A O 1
ATOM 2512 N N . SER A 1 312 ? 5.720 17.908 69.327 1.00 81.31 312 SER A N 1
ATOM 2513 C CA . SER A 1 312 ? 6.903 17.459 68.570 1.00 81.31 312 SER A CA 1
ATOM 2514 C C . SER A 1 312 ? 6.535 16.827 67.221 1.00 81.31 312 SER A C 1
ATOM 2516 O O . SER A 1 312 ? 7.213 17.032 66.209 1.00 81.31 312 SER A O 1
ATOM 2518 N N . THR A 1 313 ? 5.430 16.079 67.166 1.00 86.38 313 THR A N 1
ATOM 2519 C CA . THR A 1 313 ? 4.942 15.471 65.920 1.00 86.38 313 THR A CA 1
ATOM 2520 C C . THR A 1 313 ? 4.406 16.527 64.957 1.00 86.38 313 THR A C 1
ATOM 2522 O O . THR A 1 313 ? 4.772 16.524 63.780 1.00 86.38 313 THR A O 1
ATOM 2525 N N . VAL A 1 314 ? 3.623 17.488 65.452 1.00 90.81 314 VAL A N 1
ATOM 2526 C CA . VAL A 1 314 ? 3.140 18.625 64.657 1.00 90.81 314 VAL A CA 1
ATOM 2527 C C . VAL A 1 314 ? 4.308 19.493 64.182 1.00 90.81 314 VAL A C 1
ATOM 2529 O O . VAL A 1 314 ? 4.356 19.854 63.008 1.00 90.81 314 VAL A O 1
ATOM 2532 N N . GLU A 1 315 ? 5.302 19.766 65.031 1.00 90.06 315 GLU A N 1
ATOM 2533 C CA . GLU A 1 315 ? 6.492 20.534 64.649 1.00 90.06 315 GLU A CA 1
ATOM 2534 C C . GLU A 1 315 ? 7.285 19.840 63.529 1.00 90.06 315 GLU A C 1
ATOM 2536 O O . GLU A 1 315 ? 7.714 20.487 62.568 1.00 90.06 315 GLU A O 1
ATOM 2541 N N . ARG A 1 316 ? 7.437 18.512 63.608 1.00 91.25 316 ARG A N 1
ATOM 2542 C CA . ARG A 1 316 ? 8.096 17.692 62.581 1.00 91.25 316 ARG A CA 1
ATOM 2543 C C . ARG A 1 316 ? 7.342 17.730 61.254 1.00 91.25 316 ARG A C 1
ATOM 2545 O O . ARG A 1 316 ? 7.962 17.941 60.212 1.00 91.25 316 ARG A O 1
ATOM 2552 N N . ILE A 1 317 ? 6.016 17.589 61.295 1.00 92.56 317 ILE A N 1
ATOM 2553 C CA . ILE A 1 317 ? 5.151 17.688 60.111 1.00 92.56 317 ILE A CA 1
ATOM 2554 C C . ILE A 1 317 ? 5.269 19.086 59.492 1.00 92.56 317 ILE A C 1
ATOM 2556 O O . ILE A 1 317 ? 5.514 19.214 58.295 1.00 92.56 317 ILE A O 1
ATOM 2560 N N . MET A 1 318 ? 5.196 20.145 60.300 1.00 94.38 318 MET A N 1
ATOM 2561 C CA . MET A 1 318 ? 5.328 21.522 59.819 1.00 94.38 318 MET A CA 1
ATOM 2562 C C . MET A 1 318 ? 6.707 21.810 59.210 1.00 94.38 318 MET A C 1
ATOM 2564 O O . MET A 1 318 ? 6.794 22.513 58.202 1.00 94.38 318 MET A O 1
ATOM 2568 N N . LYS A 1 319 ? 7.793 21.283 59.790 1.00 94.88 319 LYS A N 1
ATOM 2569 C CA . LYS A 1 319 ? 9.148 21.401 59.222 1.00 94.88 319 LYS A CA 1
ATOM 2570 C C . LYS A 1 319 ? 9.259 20.684 57.873 1.00 94.88 319 LYS A C 1
ATOM 2572 O O . LYS A 1 319 ? 9.791 21.275 56.933 1.00 94.88 319 LYS A O 1
ATOM 2577 N N . ASN A 1 320 ? 8.703 19.478 57.751 1.00 93.38 320 ASN A N 1
ATOM 2578 C CA . ASN A 1 320 ? 8.688 18.733 56.488 1.00 93.38 320 ASN A CA 1
ATOM 2579 C C . ASN A 1 320 ? 7.888 19.453 55.399 1.00 93.38 320 ASN A C 1
ATOM 2581 O O . ASN A 1 320 ? 8.407 19.658 54.304 1.00 93.38 320 ASN A O 1
ATOM 2585 N N . LEU A 1 321 ? 6.685 19.939 55.715 1.00 93.50 321 LEU A N 1
ATOM 2586 C CA . LEU A 1 321 ? 5.861 20.685 54.759 1.00 93.50 321 LEU A CA 1
ATOM 2587 C C . LEU A 1 321 ? 6.564 21.960 54.268 1.00 93.50 321 LEU A C 1
ATOM 2589 O O . LEU A 1 321 ? 6.530 22.280 53.082 1.00 93.50 321 LEU A O 1
ATOM 2593 N N . ARG A 1 322 ? 7.265 22.685 55.151 1.00 94.38 322 ARG A N 1
ATOM 2594 C CA . ARG A 1 322 ? 8.047 23.873 54.756 1.00 94.38 322 ARG A CA 1
ATOM 2595 C C . ARG A 1 322 ? 9.196 23.530 53.803 1.00 94.38 322 ARG A C 1
ATOM 2597 O O . ARG A 1 322 ? 9.449 24.283 52.857 1.00 94.38 322 ARG A O 1
ATOM 2604 N N . LEU A 1 323 ? 9.884 22.413 54.035 1.00 93.94 323 LEU A N 1
ATOM 2605 C CA . LEU A 1 323 ? 10.937 21.918 53.143 1.00 93.94 323 LEU A CA 1
ATOM 2606 C C . LEU A 1 323 ? 10.373 21.529 51.773 1.00 93.94 323 LEU A C 1
ATOM 2608 O O . LEU A 1 323 ? 10.940 21.906 50.747 1.00 93.94 323 LEU A O 1
ATOM 2612 N N . GLU A 1 324 ? 9.238 20.840 51.753 1.00 94.56 324 GLU A N 1
ATOM 2613 C CA . GLU A 1 324 ? 8.577 20.397 50.528 1.00 94.56 324 GLU A CA 1
ATOM 2614 C C . GLU A 1 324 ? 8.072 21.575 49.689 1.00 94.56 324 GLU A C 1
ATOM 2616 O O . GLU A 1 324 ? 8.393 21.660 48.506 1.00 94.56 324 GLU A O 1
ATOM 2621 N N . ILE A 1 325 ? 7.420 22.565 50.310 1.00 93.50 325 ILE A N 1
ATOM 2622 C CA . ILE A 1 325 ? 7.025 23.817 49.644 1.00 93.50 325 ILE A CA 1
ATOM 2623 C C . ILE A 1 325 ? 8.244 24.515 49.026 1.00 93.50 325 ILE A C 1
ATOM 2625 O O . ILE A 1 325 ? 8.177 25.017 47.904 1.00 93.50 325 ILE A O 1
ATOM 2629 N N . THR A 1 326 ? 9.378 24.539 49.732 1.00 93.69 326 THR A N 1
ATOM 2630 C CA . THR A 1 326 ? 10.613 25.150 49.217 1.00 93.69 326 THR A CA 1
ATOM 2631 C C . THR A 1 326 ? 11.169 24.373 48.020 1.00 93.69 326 THR A C 1
ATOM 2633 O O . THR A 1 326 ? 11.598 24.978 47.037 1.00 93.69 326 THR A O 1
ATOM 2636 N N . LYS A 1 327 ? 11.132 23.037 48.067 1.00 94.12 327 LYS A N 1
ATOM 2637 C CA . LYS A 1 327 ? 11.569 22.167 46.967 1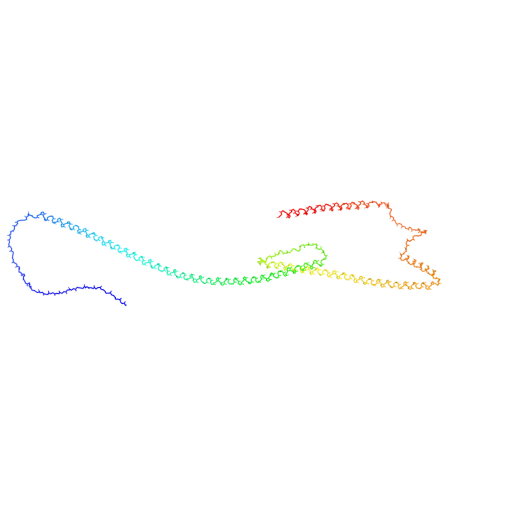.00 94.12 327 LYS A CA 1
ATOM 2638 C C . LYS A 1 327 ? 10.669 22.314 45.738 1.00 94.12 327 LYS A C 1
ATOM 2640 O O . LYS A 1 327 ? 11.188 22.466 44.637 1.00 94.12 327 LYS A O 1
ATOM 2645 N N . LEU A 1 328 ? 9.350 22.337 45.928 1.00 95.69 328 LEU A N 1
ATOM 2646 C CA . LEU A 1 328 ? 8.369 22.526 44.857 1.00 95.69 328 LEU A CA 1
ATOM 2647 C C . LEU A 1 328 ? 8.507 23.900 44.202 1.00 95.69 328 LEU A C 1
ATOM 2649 O O . LEU A 1 328 ? 8.507 23.994 42.980 1.00 95.69 328 LEU A O 1
ATOM 2653 N N . ARG A 1 329 ? 8.713 24.964 44.990 1.00 92.56 329 ARG A N 1
ATOM 2654 C CA . ARG A 1 329 ? 8.991 26.303 44.446 1.00 92.56 329 ARG A CA 1
ATOM 2655 C C . ARG A 1 329 ? 10.260 26.332 43.598 1.00 92.56 329 ARG A C 1
ATOM 2657 O O . ARG A 1 329 ? 10.244 26.936 42.534 1.00 92.56 329 ARG A O 1
ATOM 2664 N N . ARG A 1 330 ? 11.334 25.663 44.034 1.00 91.94 330 ARG A N 1
ATOM 2665 C CA . ARG A 1 330 ? 12.568 25.553 43.241 1.00 91.94 330 ARG A CA 1
ATOM 2666 C C . ARG A 1 330 ? 12.343 24.765 41.950 1.00 91.94 330 ARG A C 1
ATOM 2668 O O . ARG A 1 330 ? 12.768 25.220 40.901 1.00 91.94 330 ARG A O 1
ATOM 2675 N N . SER A 1 331 ? 11.637 23.637 42.021 1.00 91.06 331 SER A N 1
ATOM 2676 C CA . SER A 1 331 ? 11.324 22.809 40.850 1.00 91.06 331 SER A CA 1
ATOM 2677 C C . SER A 1 331 ? 10.435 23.542 39.839 1.00 91.06 331 SER A C 1
ATOM 2679 O O . SER A 1 331 ? 10.651 23.426 38.636 1.00 91.06 331 SER A O 1
ATOM 2681 N N . LEU A 1 332 ? 9.478 24.343 40.317 1.00 90.50 332 LEU A N 1
ATOM 2682 C CA . LEU A 1 332 ? 8.650 25.203 39.473 1.00 90.50 332 LEU A CA 1
ATOM 2683 C C . LEU A 1 332 ? 9.482 26.297 38.794 1.00 90.50 332 LEU A C 1
ATOM 2685 O O . LEU A 1 332 ? 9.295 26.566 37.610 1.00 90.50 332 LEU A O 1
ATOM 2689 N N . GLU A 1 333 ? 10.398 26.920 39.532 1.00 88.38 333 GLU A N 1
ATOM 2690 C CA . GLU A 1 333 ? 11.287 27.945 38.989 1.00 88.38 333 GLU A CA 1
ATOM 2691 C C . GLU A 1 333 ? 12.249 27.346 37.950 1.00 88.38 333 GLU A C 1
ATOM 2693 O O . GLU A 1 333 ? 12.363 27.871 36.847 1.00 88.38 333 GLU A O 1
ATOM 2698 N N . GLU A 1 334 ? 12.850 26.187 38.234 1.00 84.81 334 GLU A N 1
ATOM 2699 C CA . GLU A 1 334 ? 13.667 25.430 37.276 1.00 84.81 334 GLU A CA 1
ATOM 2700 C C . GLU A 1 334 ? 12.875 25.075 36.010 1.00 84.81 334 GLU A C 1
ATOM 2702 O O . GLU A 1 334 ? 13.384 25.271 34.909 1.00 84.81 334 GLU A O 1
ATOM 2707 N N . SER A 1 335 ? 11.610 24.655 36.138 1.00 82.06 335 SER A N 1
ATOM 2708 C CA . SER A 1 335 ? 10.735 24.384 34.988 1.00 82.06 335 SER A CA 1
ATOM 2709 C C . SER A 1 335 ? 10.414 25.632 34.158 1.00 82.06 335 SER A C 1
ATOM 2711 O O . SER A 1 335 ? 10.207 25.533 32.950 1.00 82.06 335 SER A O 1
ATOM 2713 N N . ARG A 1 336 ? 10.338 26.814 34.777 1.00 84.50 336 ARG A N 1
ATOM 2714 C CA . ARG A 1 336 ? 10.131 28.083 34.059 1.00 84.50 336 ARG A CA 1
ATOM 2715 C C . ARG A 1 336 ? 11.405 28.548 33.362 1.00 84.50 336 ARG A C 1
ATOM 2717 O O . ARG A 1 336 ? 11.332 29.041 32.236 1.00 84.50 336 ARG A O 1
ATOM 2724 N N . TYR A 1 337 ? 12.564 28.353 33.993 1.00 80.94 337 TYR A N 1
ATOM 2725 C CA . TYR A 1 337 ? 13.862 28.621 33.377 1.00 80.94 337 TYR A CA 1
ATOM 2726 C C . TYR A 1 337 ? 14.143 27.693 32.192 1.00 80.94 337 TYR A C 1
ATOM 2728 O O . TYR A 1 337 ? 14.663 28.167 31.186 1.00 80.94 337 TYR A O 1
ATOM 2736 N N . THR A 1 338 ? 13.791 26.404 32.261 1.00 69.94 338 THR A N 1
ATOM 2737 C CA . THR A 1 338 ? 13.948 25.490 31.115 1.00 69.94 338 THR A CA 1
ATOM 2738 C C . THR A 1 338 ? 13.022 25.863 29.964 1.00 69.94 338 THR A C 1
ATOM 2740 O O . THR A 1 338 ? 13.471 25.869 28.822 1.00 69.94 338 THR A O 1
ATOM 2743 N N . LEU A 1 339 ? 11.781 26.263 30.259 1.00 68.44 339 LEU A N 1
ATOM 2744 C CA . LEU A 1 339 ? 10.828 26.741 29.254 1.00 68.44 339 LEU A CA 1
ATOM 2745 C C . LEU A 1 339 ? 11.256 28.065 28.602 1.00 68.44 339 LEU A C 1
ATOM 2747 O O . LEU A 1 339 ? 10.985 28.271 27.430 1.00 68.44 339 LEU A O 1
ATOM 2751 N N . SER A 1 340 ? 11.933 28.949 29.340 1.00 66.94 340 SER A N 1
ATOM 2752 C CA . SER A 1 340 ? 12.414 30.240 28.814 1.00 66.94 340 SER A CA 1
ATOM 2753 C C . SER A 1 340 ? 13.760 30.145 28.080 1.00 66.94 340 SER A C 1
ATOM 2755 O O . SER A 1 340 ? 14.229 31.145 27.539 1.00 66.94 340 SER A O 1
ATOM 2757 N N . ARG A 1 341 ? 14.427 28.981 28.120 1.00 57.09 341 ARG A N 1
ATOM 2758 C CA . ARG A 1 341 ? 15.739 28.735 27.491 1.00 57.09 341 ARG A CA 1
ATOM 2759 C C . ARG A 1 341 ? 15.664 27.793 26.281 1.00 57.09 341 ARG A C 1
ATOM 2761 O O . ARG A 1 341 ? 16.699 27.538 25.665 1.00 57.09 341 ARG A O 1
ATOM 2768 N N . MET A 1 342 ? 14.476 27.272 25.982 1.00 49.34 342 MET A N 1
ATOM 2769 C CA . MET A 1 342 ? 14.095 26.722 24.676 1.00 49.34 342 MET A CA 1
ATOM 2770 C C . MET A 1 342 ? 13.438 27.831 23.861 1.00 49.34 342 MET A C 1
ATOM 2772 O O . MET A 1 342 ? 13.605 27.795 22.623 1.00 49.34 342 MET A O 1
#

Organism: Cannabis sativa (NCBI:txid3483)

Radius of gyration: 78.61 Å; chains: 1; bounding box: 140×45×233 Å

Foldseek 3Di:
DDDDDDDDDDDDDDDDDDDDDDDDDDDDDDDDDDDDDDDDCVVVVVVVVVVVVVVVVVVVVVVVVVVVVVVVVVVVVVVVVVVVVVVVVVVVVVVVVVVVVVVVVVVVVVVVVVVVVVVVVVVVVVVVVVVVLVVVLVVLVVLQVVLLVLLVVLVVLLCVLVPPPPPDPPPPPDPPDDSPPSVCSVVVSVVSVVSSVVSVVSSVVSVVVSVVVVVVVVVVVVVVVVVVVVVVVVVVVVVVVVVVVLVVLLVVPPDDPVVSVVVSVVVVQVVCVVVPNHPPPDDDDDDDDDDDDDDDDDDDDDPDPVVVVVVVVVVVVVVVVVVVVVVVVVVVVVVVVVVVVD